Protein AF-A0A2T1D172-F1 (afdb_monomer)

Secondary structure (DSSP, 8-state):
---HHHHHHHHHSEEE--S---PPPHHHHHHHHHHHT----HHHHHHHHHT-SEEETTTEEE----HHHHHHHHHHHHHHHHHHHHH-S-HHHHHHHHHHHHTEEEEEEETTS-EEEEEEEEEEETTTTEEEEEEEESS-SS-PPPEEEES-HHHIIIIIIS-SS--TTS-GGGTT--TT--EEE-------

Organism: NCBI:txid1920490

InterPro domains:
  IPR018958 Knr4/Smi1-like domain [PF09346] (25-133)
  IPR037883 Knr4/Smi1-like domain superfamily [G3DSA:3.40.1580.10] (3-167)
  IPR037883 Knr4/Smi1-like domain superfamily [SSF160631] (1-161)

Sequence (192 aa):
MMSEKWKKLIQSLEVLVGEGQETLNAETLSATEAEYKIILPSGYKEFCQVLGSGELSDIARVYCPTKFFIKASERRIQEAIRHIERFGENFKRDQQYIEQLRSAFVFGESATGEHLIFWDLRTYQESDGSYEIHWANSVSPDCIDPVLLGRDFFNFIQNFCYGTETFDLVPEYVEGSSPGDFSLNFYPLVFT

Nearest PDB structures (foldseek):
  7c72-assembly2_B  TM=6.147E-01  e=2.493E+00  Mycobacterium tuberculosis
  7c72-assembly1_A  TM=6.145E-01  e=4.543E+00  Mycobacterium tuberculosis
  8ow1-assembly1_P  TM=1.895E-01  e=6.133E+00  Saccharomyces cerevisiae

Mean predicted aligned error: 7.21 Å

Structure (mmCIF, N/CA/C/O backbone):
data_AF-A0A2T1D172-F1
#
_entry.id   AF-A0A2T1D172-F1
#
loop_
_atom_site.group_PDB
_atom_site.id
_atom_site.type_symbol
_atom_site.label_atom_id
_atom_site.label_alt_id
_atom_site.label_comp_id
_atom_site.label_asym_id
_atom_site.label_entity_id
_atom_site.label_seq_id
_atom_site.pdbx_PDB_ins_code
_atom_site.Cartn_x
_atom_site.Cartn_y
_atom_site.Cartn_z
_atom_site.occupancy
_atom_site.B_iso_or_equiv
_atom_site.auth_seq_id
_atom_site.auth_comp_id
_atom_site.auth_asym_id
_atom_site.auth_atom_id
_atom_site.pdbx_PDB_model_num
ATOM 1 N N . MET A 1 1 ? -17.090 4.141 14.709 1.00 59.09 1 MET A N 1
ATOM 2 C CA . MET A 1 1 ? -17.930 2.952 14.983 1.00 59.09 1 MET A CA 1
ATOM 3 C C . MET A 1 1 ? -17.608 1.955 13.885 1.00 59.09 1 MET A C 1
ATOM 5 O O . MET A 1 1 ? -17.695 2.356 12.734 1.00 59.09 1 MET A O 1
ATOM 9 N N . MET A 1 2 ? -17.136 0.747 14.209 1.00 71.56 2 MET A N 1
ATOM 10 C CA . MET A 1 2 ? -16.726 -0.233 13.190 1.00 71.56 2 MET A CA 1
ATOM 11 C C . MET A 1 2 ? -17.917 -0.589 12.295 1.00 71.56 2 MET A C 1
ATOM 13 O O . MET A 1 2 ? -18.990 -0.906 12.818 1.00 71.56 2 MET A O 1
ATOM 17 N N . SER A 1 3 ? -17.734 -0.530 10.976 1.00 82.88 3 SER A N 1
ATOM 18 C CA . SER A 1 3 ? -18.780 -0.921 10.034 1.00 82.88 3 SER A CA 1
ATOM 19 C C . SER A 1 3 ? -19.073 -2.426 10.137 1.00 82.88 3 SER A C 1
ATOM 21 O O . SER A 1 3 ? -18.190 -3.236 10.420 1.00 82.88 3 SER A O 1
ATOM 23 N N . GLU A 1 4 ? -20.332 -2.818 9.924 1.00 86.44 4 GLU A N 1
ATOM 24 C CA . GLU A 1 4 ? -20.770 -4.222 10.043 1.00 86.44 4 GLU A CA 1
ATOM 25 C C . GLU A 1 4 ? -20.015 -5.171 9.096 1.00 86.44 4 GLU A C 1
ATOM 27 O O . GLU A 1 4 ? -19.876 -6.356 9.395 1.00 86.44 4 GLU A O 1
ATOM 32 N N . LYS A 1 5 ? -19.481 -4.657 7.980 1.00 86.69 5 LYS A N 1
ATOM 33 C CA . LYS A 1 5 ? -18.679 -5.441 7.030 1.00 86.69 5 LYS A CA 1
ATOM 34 C C . LYS A 1 5 ? -17.363 -5.943 7.640 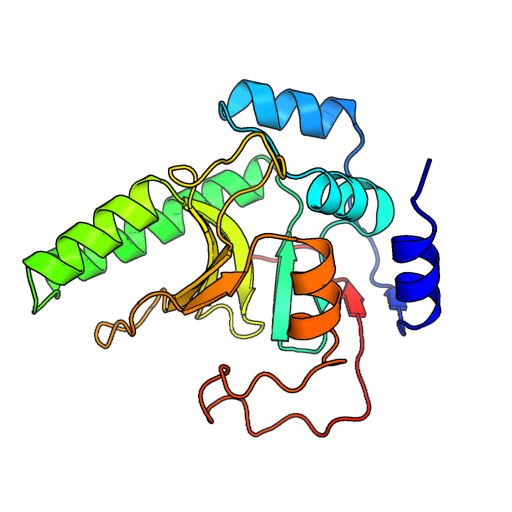1.00 86.69 5 LYS A C 1
ATOM 36 O O . LYS A 1 5 ? -17.068 -7.128 7.526 1.00 86.69 5 LYS A O 1
ATOM 41 N N . TRP A 1 6 ? -16.633 -5.093 8.370 1.00 85.00 6 TRP A N 1
ATOM 42 C CA . TRP A 1 6 ? -15.396 -5.500 9.045 1.00 85.00 6 TRP A CA 1
ATOM 43 C C . TRP A 1 6 ? -15.671 -6.492 10.164 1.00 85.00 6 TRP A C 1
ATOM 45 O O . TRP A 1 6 ? -14.949 -7.472 10.287 1.00 85.00 6 TRP A O 1
ATOM 55 N N . LYS A 1 7 ? -16.751 -6.300 10.934 1.00 85.31 7 LYS A N 1
ATOM 56 C CA . LYS A 1 7 ? -17.134 -7.252 11.988 1.00 85.31 7 LYS A CA 1
ATOM 57 C C . LYS A 1 7 ? -17.341 -8.659 11.435 1.00 85.31 7 LYS A C 1
ATOM 59 O O . LYS A 1 7 ? -16.829 -9.610 12.012 1.00 85.31 7 LYS A O 1
ATOM 64 N N . LYS A 1 8 ? -18.074 -8.781 10.323 1.00 87.06 8 LYS A N 1
ATOM 65 C CA . LYS A 1 8 ? -18.336 -10.075 9.678 1.00 87.06 8 LYS A CA 1
ATOM 66 C C . LYS A 1 8 ? -17.058 -10.735 9.174 1.00 87.06 8 LYS A C 1
ATOM 68 O O . LYS A 1 8 ? -16.877 -11.919 9.420 1.00 87.06 8 LYS A O 1
ATOM 73 N N . LEU A 1 9 ? -16.187 -9.970 8.515 1.00 84.19 9 LEU A N 1
ATOM 74 C CA . LEU A 1 9 ? -14.906 -10.482 8.030 1.00 84.19 9 LEU A CA 1
ATOM 75 C C . LEU A 1 9 ? -14.028 -10.956 9.195 1.00 84.19 9 LEU A C 1
ATOM 77 O O . LEU A 1 9 ? -13.514 -12.061 9.176 1.00 84.19 9 LEU A O 1
ATOM 81 N N . ILE A 1 10 ? -13.910 -10.164 10.260 1.00 84.00 10 ILE A N 1
ATOM 82 C CA . ILE A 1 10 ? -13.106 -10.528 11.437 1.00 84.00 10 ILE A CA 1
ATOM 83 C C . ILE A 1 10 ? -13.640 -11.791 12.117 1.00 84.00 10 ILE A C 1
ATOM 85 O O . ILE A 1 10 ? -12.861 -12.622 12.563 1.00 84.00 10 ILE A O 1
ATOM 89 N N . GLN A 1 11 ? -14.962 -11.967 12.170 1.00 85.06 11 GLN A N 1
ATOM 90 C CA . GLN A 1 11 ? -15.576 -13.181 12.714 1.00 85.06 11 GLN A CA 1
ATOM 91 C C . GLN A 1 11 ? -15.288 -14.439 11.887 1.00 85.06 11 GLN A C 1
ATOM 93 O O . GLN A 1 11 ? -15.384 -15.535 12.435 1.00 85.06 11 GLN A O 1
ATOM 98 N N . SER A 1 12 ? -14.973 -14.304 10.596 1.00 82.69 12 SER A N 1
ATOM 99 C CA . SER A 1 12 ? -14.612 -15.434 9.734 1.00 82.69 12 SER A CA 1
ATOM 100 C C . SER A 1 12 ? -13.109 -15.708 9.687 1.00 82.69 12 SER A C 1
ATOM 102 O O . SER A 1 12 ? -12.695 -16.671 9.046 1.00 82.69 12 SER A O 1
ATOM 104 N N . LEU A 1 13 ? -12.293 -14.867 10.323 1.00 79.00 13 LEU A N 1
ATOM 105 C CA . LEU A 1 13 ? -10.842 -14.989 10.316 1.00 79.00 13 LEU A CA 1
ATOM 106 C C . LEU A 1 13 ? -10.357 -15.788 11.526 1.00 79.00 13 LEU A C 1
ATOM 108 O O . LEU A 1 13 ? -10.728 -15.500 12.667 1.00 79.00 13 LEU A O 1
ATOM 112 N N . GLU A 1 14 ? -9.466 -16.748 11.286 1.00 78.50 14 GLU A N 1
ATOM 113 C CA . GLU A 1 14 ? -8.658 -17.319 12.356 1.00 78.50 14 GLU A CA 1
ATOM 114 C C . GLU A 1 14 ? -7.539 -16.332 12.699 1.00 78.50 14 GLU A C 1
ATOM 116 O O . GLU A 1 14 ? -6.621 -16.093 11.913 1.00 78.50 14 GLU A O 1
ATOM 121 N N . VAL A 1 15 ? -7.657 -15.707 13.869 1.00 72.50 15 VAL A N 1
ATOM 122 C CA . VAL A 1 15 ? -6.688 -14.726 14.354 1.00 72.50 15 VAL A CA 1
ATOM 123 C C . VAL A 1 15 ? -5.621 -15.436 15.180 1.00 72.50 15 VAL A C 1
ATOM 125 O O . VAL A 1 15 ? -5.860 -15.812 16.331 1.00 72.50 15 VAL A O 1
ATOM 128 N N . LEU A 1 16 ? -4.423 -15.571 14.613 1.00 73.88 16 LEU A N 1
ATOM 129 C CA . LEU A 1 16 ? -3.244 -16.044 15.328 1.00 73.88 16 LEU A CA 1
ATOM 130 C C . LEU A 1 16 ? -2.594 -14.830 16.008 1.00 73.88 16 LEU A C 1
ATOM 132 O O . LEU A 1 16 ? -1.813 -14.084 15.416 1.00 73.88 16 LEU A O 1
ATOM 136 N N . VAL A 1 17 ? -3.005 -14.567 17.254 1.00 60.78 17 VAL A N 1
ATOM 137 C CA . VAL A 1 17 ? -2.532 -13.409 18.032 1.00 60.78 17 VAL A CA 1
ATOM 138 C C . VAL A 1 17 ? -1.051 -13.584 18.382 1.00 60.78 17 VAL A C 1
ATOM 140 O O . VAL A 1 17 ? -0.707 -14.393 19.244 1.00 60.78 17 VAL A O 1
ATOM 143 N N . GLY A 1 18 ? -0.181 -12.788 17.760 1.00 60.66 18 GLY A N 1
ATOM 144 C CA . GLY A 1 18 ? 1.158 -12.506 18.276 1.00 60.66 18 GLY A CA 1
ATOM 145 C C . GLY A 1 18 ? 1.139 -11.348 19.279 1.00 60.66 18 GLY A C 1
ATOM 146 O O . GLY A 1 18 ? 0.264 -10.481 19.244 1.00 60.66 18 GLY A O 1
ATOM 147 N N . GLU A 1 19 ? 2.098 -11.319 20.205 1.00 51.38 19 GLU A N 1
ATOM 148 C CA . GLU A 1 19 ? 2.250 -10.194 21.133 1.00 51.38 19 GLU A CA 1
ATOM 149 C C . GLU A 1 19 ? 2.639 -8.908 20.370 1.00 51.38 19 GLU A C 1
ATOM 151 O O . GLU A 1 19 ? 3.637 -8.886 19.651 1.00 51.38 19 GLU A O 1
ATOM 156 N N . GLY A 1 20 ? 1.887 -7.814 20.566 1.00 54.25 20 GLY A N 1
ATOM 157 C CA . GLY A 1 20 ? 2.379 -6.455 20.284 1.00 54.25 20 GLY A CA 1
ATOM 158 C C . GLY A 1 20 ? 1.885 -5.750 19.016 1.00 54.25 20 GLY A C 1
ATOM 159 O O . GLY A 1 20 ? 2.659 -5.026 18.393 1.00 54.25 20 GLY A O 1
ATOM 160 N N . GLN A 1 21 ? 0.613 -5.882 18.638 1.00 63.91 21 GLN A N 1
ATOM 161 C CA . GLN A 1 21 ? 0.074 -5.066 17.546 1.00 63.91 21 GLN A CA 1
ATOM 162 C C . GLN A 1 21 ? -0.189 -3.612 17.955 1.00 63.91 21 GLN A C 1
ATOM 164 O O . GLN A 1 21 ? -0.984 -3.331 18.853 1.00 63.91 21 GLN A O 1
ATOM 169 N N . GLU A 1 22 ? 0.429 -2.673 17.238 1.00 74.75 22 GLU A N 1
ATOM 170 C CA . GLU A 1 22 ? 0.140 -1.246 17.364 1.00 74.75 22 GLU A CA 1
ATOM 171 C C . GLU A 1 22 ? -1.025 -0.871 16.430 1.00 74.75 22 GLU A C 1
ATOM 173 O O . GLU A 1 22 ? -0.847 -0.591 15.242 1.00 74.75 22 GLU A O 1
ATOM 178 N N . THR A 1 23 ? -2.251 -0.892 16.958 1.00 87.81 23 THR A N 1
ATOM 179 C CA . THR A 1 23 ? -3.394 -0.249 16.293 1.00 87.81 23 THR A CA 1
ATOM 180 C C . THR A 1 23 ? -3.212 1.263 16.338 1.00 8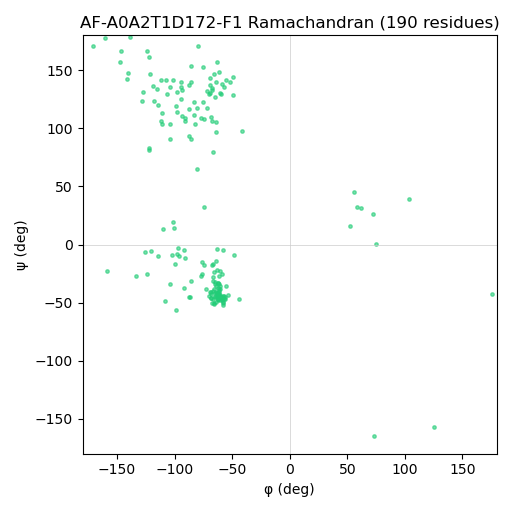7.81 23 THR A C 1
ATOM 182 O O . THR A 1 23 ? -2.871 1.811 17.390 1.00 87.81 23 THR A O 1
ATOM 185 N N . LEU A 1 24 ? -3.492 1.960 15.238 1.00 92.69 24 LEU A N 1
ATOM 186 C CA . LEU A 1 24 ? -3.390 3.419 15.203 1.00 92.69 24 LEU A CA 1
ATOM 187 C C . LEU A 1 24 ? -4.740 4.061 15.490 1.00 92.69 24 LEU A C 1
ATOM 189 O O . LEU A 1 24 ? -5.754 3.668 14.925 1.00 92.69 24 LEU A O 1
ATOM 193 N N . ASN A 1 25 ? -4.763 5.092 16.331 1.00 94.62 25 ASN A N 1
ATOM 194 C CA . ASN A 1 25 ? -5.981 5.861 16.563 1.00 94.62 25 ASN A CA 1
ATOM 195 C C . ASN A 1 25 ? -6.233 6.885 15.429 1.00 94.62 25 ASN A C 1
ATOM 197 O O . ASN A 1 25 ? -5.398 7.109 14.550 1.00 94.62 25 ASN A O 1
ATOM 201 N N . ALA A 1 26 ? -7.412 7.516 15.440 1.00 95.88 26 ALA A N 1
ATOM 202 C CA . ALA A 1 26 ? -7.808 8.491 14.418 1.00 95.88 26 ALA A CA 1
ATOM 203 C C . ALA A 1 26 ? -6.903 9.734 14.360 1.00 95.88 26 ALA A C 1
ATOM 205 O O . ALA A 1 26 ? -6.697 10.287 13.280 1.00 95.88 26 ALA A O 1
ATOM 206 N N . GLU A 1 27 ? -6.373 10.174 15.501 1.00 96.69 27 GLU A N 1
ATOM 207 C CA . GLU A 1 27 ? -5.496 11.342 15.584 1.00 96.69 27 GLU A CA 1
ATOM 208 C C . GLU A 1 27 ? -4.156 11.052 14.906 1.00 96.69 27 GLU A C 1
ATOM 210 O O . GLU A 1 27 ? -3.724 11.831 14.061 1.00 96.69 27 GLU A O 1
ATOM 215 N N . THR A 1 28 ? -3.551 9.894 15.186 1.00 95.69 28 THR A N 1
ATOM 216 C CA . THR A 1 28 ? -2.307 9.456 14.541 1.00 95.69 28 THR A CA 1
ATOM 217 C C . THR A 1 28 ? -2.474 9.337 13.030 1.00 95.69 28 THR A C 1
ATOM 219 O O . THR A 1 28 ? -1.643 9.847 12.288 1.00 95.69 28 THR A O 1
ATOM 222 N N . LEU A 1 29 ? -3.568 8.729 12.560 1.00 96.94 29 LEU A N 1
ATOM 223 C CA . LEU A 1 29 ? -3.844 8.615 11.124 1.00 96.94 29 LEU A CA 1
ATOM 224 C C . LEU A 1 29 ? -4.028 9.989 10.461 1.00 96.94 29 LEU A C 1
ATOM 226 O O . LEU A 1 29 ? -3.476 10.223 9.389 1.00 96.94 29 LEU A O 1
ATOM 230 N N . SER A 1 30 ? -4.736 10.911 11.120 1.00 97.50 30 SER A N 1
ATOM 231 C CA . SER A 1 30 ? -4.924 12.282 10.620 1.00 97.50 30 SER A CA 1
ATOM 232 C C . SER A 1 30 ? -3.603 13.062 10.591 1.00 97.50 30 SER A C 1
ATOM 234 O O . SER A 1 30 ? -3.345 13.828 9.663 1.00 97.50 30 SER A O 1
ATOM 236 N N . ALA A 1 31 ? -2.741 12.860 11.592 1.00 96.75 31 ALA A N 1
ATOM 237 C CA . ALA A 1 31 ? -1.407 13.449 11.630 1.00 96.75 31 ALA A CA 1
ATOM 238 C C . ALA A 1 31 ? -0.530 12.923 10.484 1.00 96.75 31 ALA A C 1
ATOM 240 O O . ALA A 1 31 ? 0.158 13.714 9.840 1.00 96.75 31 ALA A O 1
ATOM 241 N N . THR A 1 32 ? -0.609 11.626 10.175 1.00 96.06 32 THR A N 1
ATOM 242 C CA . THR A 1 32 ? 0.067 11.032 9.016 1.00 96.06 32 THR A CA 1
ATOM 243 C C . THR A 1 32 ? -0.446 11.625 7.699 1.00 96.06 32 THR A C 1
ATOM 245 O O . THR A 1 32 ? 0.360 12.035 6.866 1.00 96.06 32 THR A O 1
ATOM 248 N N . GLU A 1 33 ? -1.765 11.739 7.505 1.00 97.25 33 GLU A N 1
ATOM 249 C CA . GLU A 1 33 ? -2.352 12.390 6.317 1.00 97.25 33 GLU A CA 1
ATOM 250 C C . GLU A 1 33 ? -1.796 13.812 6.122 1.00 97.25 33 GLU A C 1
ATOM 252 O O . GLU A 1 33 ? -1.392 14.187 5.018 1.00 97.25 33 GLU A O 1
ATOM 257 N N . ALA A 1 34 ? -1.693 14.581 7.211 1.00 97.62 34 ALA A N 1
ATOM 258 C CA . ALA A 1 34 ? -1.160 15.939 7.191 1.00 97.62 34 ALA A CA 1
ATOM 259 C C . ALA A 1 34 ? 0.359 16.006 6.929 1.00 97.62 34 ALA A C 1
ATOM 261 O O . ALA A 1 34 ? 0.795 16.842 6.135 1.00 97.62 34 ALA A O 1
ATOM 262 N N . GLU A 1 35 ? 1.167 15.149 7.569 1.00 96.44 35 GLU A N 1
ATOM 263 C CA . GLU A 1 35 ? 2.634 15.115 7.404 1.00 96.44 35 GLU A CA 1
ATOM 264 C C . GLU A 1 35 ? 3.017 14.753 5.963 1.00 96.44 35 GLU A C 1
ATOM 266 O O . GLU A 1 35 ? 3.868 15.413 5.363 1.00 96.44 35 GLU A O 1
ATOM 271 N N . TYR A 1 36 ? 2.344 13.753 5.389 1.00 94.00 36 TYR A N 1
ATOM 272 C CA . TYR A 1 36 ? 2.677 13.202 4.073 1.00 94.00 36 TYR A CA 1
ATOM 273 C C . TYR A 1 36 ? 1.834 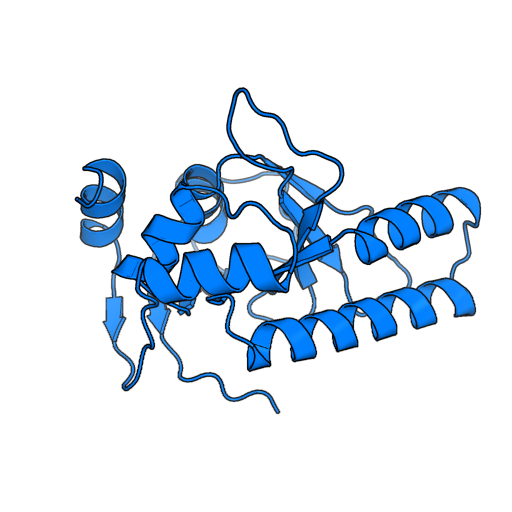13.769 2.926 1.00 94.00 36 TYR A C 1
ATOM 275 O O . TYR A 1 36 ? 2.098 13.458 1.767 1.00 94.00 36 TYR A O 1
ATOM 283 N N . LYS A 1 37 ? 0.866 14.646 3.224 1.00 95.88 37 LYS A N 1
ATOM 284 C CA . LYS A 1 37 ? -0.034 15.283 2.244 1.00 95.88 37 LYS A CA 1
ATOM 285 C C . LYS A 1 37 ? -0.795 14.263 1.390 1.00 95.88 37 LYS A C 1
ATOM 287 O O . LYS A 1 37 ? -0.906 14.416 0.175 1.00 95.88 37 LYS A O 1
ATOM 292 N N . ILE A 1 38 ? -1.326 13.238 2.046 1.00 96.12 38 ILE A N 1
ATOM 293 C CA . ILE A 1 38 ? -2.134 12.176 1.435 1.00 96.12 38 ILE A CA 1
ATOM 294 C C . ILE A 1 38 ? -3.510 12.115 2.097 1.00 96.12 38 ILE A C 1
ATOM 296 O O . ILE A 1 38 ? -3.682 12.593 3.215 1.00 96.12 38 ILE A O 1
ATOM 300 N N . ILE A 1 39 ? -4.479 11.492 1.428 1.00 98.06 39 ILE A N 1
ATOM 301 C CA . ILE A 1 39 ? -5.792 11.184 2.003 1.00 98.06 39 ILE A CA 1
ATOM 302 C C . ILE A 1 39 ? -5.870 9.669 2.129 1.00 98.06 39 ILE A C 1
ATOM 304 O O . ILE A 1 39 ? -6.008 8.979 1.133 1.00 98.06 39 ILE A O 1
ATOM 308 N N . LEU A 1 40 ? -5.773 9.118 3.332 1.00 98.19 40 LEU A N 1
ATOM 309 C CA . LEU A 1 40 ? -5.856 7.674 3.520 1.00 98.19 40 LEU A CA 1
ATOM 310 C C . LEU A 1 40 ? -7.287 7.185 3.231 1.00 98.19 40 LEU A C 1
ATOM 312 O O . LEU A 1 40 ? -8.238 7.728 3.815 1.00 98.19 40 LEU A O 1
ATOM 316 N N . PRO A 1 41 ? -7.463 6.131 2.407 1.00 98.00 41 PRO A N 1
ATOM 317 C CA . PRO A 1 41 ? -8.779 5.554 2.156 1.00 98.00 41 PRO A CA 1
ATOM 318 C C . PRO A 1 41 ? -9.472 5.136 3.456 1.00 98.00 41 PRO A C 1
ATOM 320 O O . PRO A 1 41 ? -8.847 4.608 4.381 1.00 98.00 41 PRO A O 1
ATOM 323 N N . SER A 1 42 ? -10.786 5.352 3.540 1.00 96.38 42 SER A N 1
ATOM 324 C CA . SER A 1 42 ? -11.567 5.089 4.759 1.00 96.38 42 SER A CA 1
ATOM 325 C C . SER A 1 42 ? -11.444 3.639 5.235 1.00 96.38 42 SER A C 1
ATOM 327 O O . SER A 1 42 ? -11.189 3.409 6.415 1.00 96.38 42 SER A O 1
ATOM 329 N N . GLY A 1 43 ? -11.523 2.671 4.315 1.00 95.62 43 GLY A N 1
ATOM 330 C CA . GLY A 1 43 ? -11.364 1.248 4.627 1.00 95.62 43 GLY A CA 1
ATOM 331 C C . GLY A 1 43 ? -9.998 0.911 5.231 1.00 95.62 43 GLY A C 1
ATOM 332 O O . GLY A 1 43 ? -9.918 0.093 6.142 1.00 95.62 43 GLY A O 1
ATOM 333 N N . TYR A 1 44 ? -8.931 1.580 4.795 1.00 97.00 44 TYR A N 1
ATOM 334 C CA . TYR A 1 44 ? -7.601 1.377 5.368 1.00 97.00 44 TYR A CA 1
ATOM 335 C C . TYR A 1 44 ? -7.465 1.986 6.764 1.00 97.00 44 TYR A C 1
ATOM 337 O O . TYR A 1 44 ? -6.874 1.374 7.652 1.00 97.00 44 TYR A O 1
ATOM 345 N N . LYS A 1 45 ? -8.059 3.162 6.998 1.00 96.31 45 LYS A N 1
ATOM 346 C CA . LYS A 1 45 ? -8.112 3.755 8.343 1.00 96.31 45 LYS A CA 1
ATOM 347 C C . LYS A 1 45 ? -8.866 2.854 9.321 1.00 96.31 45 LYS A C 1
ATOM 349 O O . LYS A 1 45 ? -8.387 2.638 10.431 1.00 96.31 45 LYS A O 1
ATOM 354 N N . GLU A 1 46 ? -9.997 2.293 8.891 1.00 94.75 46 GLU A N 1
ATOM 355 C CA . GLU A 1 46 ? -10.754 1.307 9.669 1.00 94.75 46 GLU A CA 1
ATOM 356 C C . GLU A 1 46 ? -9.898 0.072 9.983 1.00 94.75 46 GLU A C 1
ATOM 358 O O . GLU A 1 46 ? -9.823 -0.336 11.139 1.00 94.75 46 GLU A O 1
ATOM 363 N N . PHE A 1 47 ? -9.192 -0.475 8.991 1.00 93.06 47 PHE A N 1
ATOM 364 C CA . PHE A 1 47 ? -8.272 -1.598 9.182 1.00 93.06 47 PHE A CA 1
ATOM 365 C C . PHE A 1 47 ? -7.176 -1.286 10.210 1.00 93.06 47 PHE A C 1
ATOM 367 O O . PHE A 1 47 ? -7.006 -2.027 11.176 1.00 93.06 47 PHE A O 1
ATOM 374 N N . CYS A 1 48 ? -6.486 -0.151 10.074 1.00 94.06 48 CYS A N 1
ATOM 375 C CA . CYS A 1 48 ? -5.408 0.246 10.983 1.00 94.06 48 CYS A CA 1
ATOM 376 C C . CYS A 1 48 ? -5.881 0.443 12.434 1.00 94.06 48 CYS A C 1
ATOM 378 O O . CYS A 1 48 ? -5.128 0.200 13.377 1.00 94.06 48 CYS A O 1
ATOM 380 N N . GLN A 1 49 ? -7.121 0.904 12.615 1.00 92.31 49 GLN A N 1
ATOM 381 C CA . GLN A 1 49 ? -7.735 1.133 13.926 1.00 92.31 49 GLN A CA 1
ATOM 382 C C . GLN A 1 49 ? -8.186 -0.149 14.621 1.00 92.31 49 GLN A C 1
ATOM 384 O O . GLN A 1 49 ? -8.332 -0.161 15.842 1.00 92.31 49 GLN A O 1
ATOM 389 N N . VAL A 1 50 ? -8.478 -1.191 13.847 1.00 87.81 50 VAL A N 1
ATOM 390 C CA . VAL A 1 50 ? -9.145 -2.398 14.336 1.00 87.81 50 VAL A CA 1
ATOM 391 C C . VAL A 1 50 ? -8.195 -3.580 14.389 1.00 87.81 50 VAL A C 1
ATOM 393 O O . VAL A 1 50 ? -8.159 -4.283 15.393 1.00 87.81 50 VAL A O 1
ATOM 396 N N . LEU A 1 51 ? -7.468 -3.798 13.298 1.00 87.56 51 LEU A N 1
ATOM 397 C CA . LEU A 1 51 ? -6.577 -4.934 13.113 1.00 87.56 51 LEU A CA 1
ATOM 398 C C . LEU A 1 51 ? -5.116 -4.540 13.277 1.00 87.56 51 LEU A C 1
ATOM 400 O O . LEU A 1 51 ? -4.344 -5.337 13.782 1.00 87.56 51 LEU A O 1
ATOM 404 N N . GLY A 1 52 ? -4.730 -3.324 12.890 1.00 90.81 52 GLY A N 1
ATOM 405 C CA . GLY A 1 52 ? -3.321 -2.936 12.888 1.00 90.81 52 GLY A CA 1
ATOM 406 C C . GLY A 1 52 ? -2.530 -3.595 11.746 1.00 90.81 52 GLY A C 1
ATOM 407 O O . GLY A 1 52 ? -3.111 -4.116 10.798 1.00 90.81 52 GLY A O 1
ATOM 408 N N . SER A 1 53 ? -1.197 -3.569 11.823 1.00 91.69 53 SER A N 1
ATOM 409 C CA . SER A 1 53 ? -0.332 -4.268 10.857 1.00 91.69 53 SER A CA 1
ATOM 410 C C . SER A 1 53 ? -0.426 -5.789 11.015 1.00 91.69 53 SER A C 1
ATOM 412 O O . SER A 1 53 ? -0.456 -6.274 12.146 1.00 91.69 53 SER A O 1
ATOM 414 N N . GLY A 1 54 ? -0.377 -6.545 9.917 1.00 89.38 54 GLY A N 1
ATOM 415 C CA . GLY A 1 54 ? -0.436 -8.006 9.941 1.00 89.38 54 GLY A CA 1
ATOM 416 C C . GLY A 1 54 ? -0.142 -8.687 8.614 1.00 89.38 54 GLY A C 1
ATOM 417 O O . GLY A 1 54 ? -0.053 -8.042 7.575 1.00 89.38 54 GLY A O 1
ATOM 418 N N . GLU A 1 55 ? -0.012 -10.005 8.662 1.00 88.62 55 GLU A N 1
ATOM 419 C CA . GLU A 1 55 ? 0.136 -10.896 7.518 1.00 88.62 55 GLU A CA 1
ATOM 420 C C . GLU A 1 55 ? -1.164 -11.669 7.285 1.00 88.62 55 GLU A C 1
ATOM 422 O O . GLU A 1 55 ? -1.736 -12.245 8.209 1.00 88.62 55 GLU A O 1
ATOM 427 N N . LEU A 1 56 ? -1.638 -11.658 6.044 1.00 86.38 56 LEU A N 1
ATOM 428 C CA . LEU A 1 56 ? -2.866 -12.297 5.598 1.00 86.38 56 LEU A CA 1
ATOM 429 C C . LEU A 1 56 ? -2.515 -13.486 4.696 1.00 86.38 56 LEU A C 1
ATOM 431 O O . LEU A 1 56 ? -2.036 -13.281 3.576 1.00 86.38 56 LEU A O 1
ATOM 435 N N . SER A 1 57 ? -2.817 -14.702 5.161 1.00 76.44 57 SER A N 1
ATOM 436 C CA . SER A 1 57 ? -2.898 -15.915 4.332 1.00 76.44 57 SER A CA 1
ATOM 437 C C . SER A 1 57 ? -1.628 -16.303 3.564 1.00 76.44 57 SER A C 1
ATOM 439 O O . SER A 1 57 ? -1.738 -16.801 2.448 1.00 76.44 57 SER A O 1
ATOM 441 N N . ASP A 1 58 ? -0.432 -16.026 4.093 1.00 81.75 58 ASP A N 1
ATOM 442 C CA . ASP A 1 58 ? 0.856 -16.172 3.382 1.00 81.75 58 ASP A CA 1
ATOM 443 C C . ASP A 1 58 ? 0.894 -15.454 2.009 1.00 81.75 58 ASP A C 1
ATOM 445 O O . ASP A 1 58 ? 1.766 -15.701 1.176 1.00 81.75 58 ASP A O 1
ATOM 449 N N . ILE A 1 59 ? -0.049 -14.540 1.752 1.00 85.88 59 ILE A N 1
ATOM 450 C CA . ILE A 1 59 ? -0.178 -13.806 0.489 1.00 85.88 59 ILE A CA 1
ATOM 451 C C . ILE A 1 59 ? 0.457 -12.433 0.647 1.00 85.88 59 ILE A C 1
ATOM 453 O O . ILE A 1 59 ? 1.346 -12.057 -0.120 1.00 85.88 59 ILE A O 1
ATOM 457 N N . ALA A 1 60 ? -0.003 -11.670 1.638 1.00 90.75 60 ALA A N 1
ATOM 458 C CA . ALA A 1 60 ? 0.357 -10.269 1.781 1.00 90.75 60 ALA A CA 1
ATOM 459 C C . ALA A 1 60 ? 0.562 -9.869 3.237 1.00 90.75 60 ALA A C 1
ATOM 461 O O . ALA A 1 60 ? -0.211 -10.23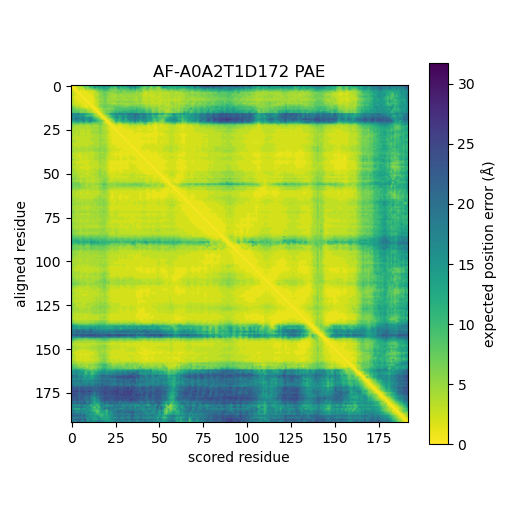9 4.117 1.00 90.75 60 ALA A O 1
ATOM 462 N N . ARG A 1 61 ? 1.552 -9.013 3.470 1.00 92.69 61 ARG A N 1
ATOM 463 C CA . ARG A 1 61 ? 1.679 -8.236 4.700 1.00 92.69 61 ARG A CA 1
ATOM 464 C C . ARG A 1 61 ? 1.132 -6.847 4.461 1.00 92.69 61 ARG A C 1
ATOM 466 O O . ARG A 1 61 ? 1.495 -6.197 3.486 1.00 92.69 61 ARG A O 1
ATOM 473 N N . VAL A 1 62 ? 0.278 -6.389 5.359 1.00 94.19 62 VAL A N 1
ATOM 474 C CA . VAL A 1 62 ? -0.279 -5.041 5.361 1.00 94.19 62 VAL A CA 1
ATOM 475 C C . VAL A 1 62 ? 0.200 -4.326 6.609 1.00 94.19 62 VAL A C 1
ATOM 477 O O . VAL A 1 62 ? 0.146 -4.860 7.715 1.00 94.19 62 VAL A O 1
ATOM 480 N N . TYR A 1 63 ? 0.661 -3.097 6.441 1.00 94.81 63 TYR A N 1
ATOM 481 C CA . TYR A 1 63 ? 1.279 -2.318 7.500 1.00 94.81 63 TYR A CA 1
ATOM 482 C C . TYR A 1 63 ? 0.483 -1.061 7.768 1.00 94.81 63 TYR A C 1
ATOM 484 O O . TYR A 1 63 ? 0.126 -0.360 6.836 1.00 94.81 63 TYR A O 1
ATOM 492 N N . CYS A 1 64 ? 0.277 -0.720 9.035 1.00 95.50 64 CYS A N 1
ATOM 493 C CA . CYS A 1 64 ? -0.145 0.616 9.424 1.00 95.50 64 CYS A CA 1
ATOM 494 C C . CYS A 1 64 ? 0.902 1.664 9.009 1.00 95.50 64 CYS A C 1
ATOM 496 O O . CYS A 1 64 ? 2.109 1.396 9.071 1.00 95.50 64 CYS A O 1
ATOM 498 N N . PRO A 1 65 ? 0.484 2.899 8.682 1.00 96.06 65 PRO A N 1
ATOM 499 C CA . PRO A 1 65 ? 1.370 3.934 8.165 1.00 96.06 65 PRO A CA 1
ATOM 500 C C . PRO A 1 65 ? 2.154 4.631 9.292 1.00 96.06 65 PRO A C 1
ATOM 502 O O . PRO A 1 65 ? 1.977 5.818 9.573 1.00 96.06 65 PRO A O 1
ATOM 505 N N . THR A 1 66 ? 3.019 3.878 9.971 1.00 93.06 66 THR A N 1
ATOM 506 C CA . THR A 1 66 ? 3.936 4.415 10.980 1.00 93.06 66 THR A CA 1
ATOM 507 C C . THR A 1 66 ? 5.092 5.150 10.307 1.00 93.06 66 THR A C 1
ATOM 509 O O . THR A 1 66 ? 5.522 4.809 9.203 1.00 93.06 66 THR A O 1
ATOM 512 N N . LYS A 1 67 ? 5.673 6.134 11.000 1.00 90.62 67 LYS A N 1
ATOM 513 C CA . LYS A 1 67 ? 6.825 6.893 10.487 1.00 90.62 67 LYS A CA 1
ATOM 514 C C . LYS A 1 67 ? 8.009 6.002 10.100 1.00 90.62 67 LYS A C 1
ATOM 516 O O . LYS A 1 67 ? 8.737 6.313 9.159 1.00 90.62 67 LYS A O 1
ATOM 521 N N . PHE A 1 68 ? 8.223 4.919 10.847 1.00 91.00 68 PHE A N 1
ATOM 522 C CA . PHE A 1 68 ? 9.270 3.947 10.553 1.00 91.00 68 PHE A CA 1
ATOM 523 C C . PHE A 1 68 ? 8.988 3.218 9.236 1.00 91.00 68 PHE A C 1
ATOM 525 O O . PHE A 1 68 ? 9.842 3.211 8.350 1.00 91.00 68 PHE A O 1
ATOM 532 N N . PHE A 1 69 ? 7.778 2.670 9.087 1.00 91.88 69 PHE A N 1
ATOM 533 C CA . PHE A 1 69 ? 7.391 1.930 7.892 1.00 91.88 69 PHE A CA 1
ATOM 534 C C . PHE A 1 69 ? 7.409 2.810 6.638 1.00 91.88 69 PHE A C 1
ATOM 536 O O . PHE A 1 69 ? 7.989 2.417 5.628 1.00 91.88 69 PHE A O 1
ATOM 543 N N . ILE A 1 70 ? 6.875 4.034 6.718 1.00 93.44 70 ILE A N 1
ATOM 544 C CA . ILE A 1 70 ? 6.852 4.947 5.569 1.00 93.44 70 ILE A CA 1
ATOM 545 C C . ILE A 1 70 ? 8.278 5.211 5.070 1.00 93.44 70 ILE A C 1
ATOM 547 O O . ILE A 1 70 ? 8.554 5.006 3.891 1.00 93.44 70 ILE A O 1
ATOM 551 N N . LYS A 1 71 ? 9.226 5.530 5.962 1.00 93.69 71 LYS A N 1
ATOM 552 C CA . LYS A 1 71 ? 10.639 5.722 5.581 1.00 93.69 71 LYS A CA 1
ATOM 553 C C . LYS A 1 71 ? 11.285 4.468 4.991 1.00 93.69 71 LYS A C 1
ATOM 555 O O . LYS A 1 71 ? 12.082 4.565 4.058 1.00 93.69 71 LYS A O 1
ATOM 560 N N . ALA A 1 72 ? 10.981 3.293 5.544 1.00 92.06 72 ALA A N 1
ATOM 561 C CA . ALA A 1 72 ? 11.485 2.031 5.009 1.00 92.06 72 ALA A CA 1
ATOM 562 C C . ALA A 1 72 ? 10.958 1.791 3.585 1.00 92.06 72 ALA A C 1
ATOM 564 O O . ALA A 1 72 ? 11.726 1.408 2.701 1.00 92.06 72 ALA A O 1
ATOM 565 N N . SER A 1 73 ? 9.678 2.084 3.348 1.00 91.94 73 SER A N 1
ATOM 566 C CA . SER A 1 73 ? 9.048 1.949 2.037 1.00 91.94 73 SER A CA 1
ATOM 567 C C . SER A 1 73 ? 9.574 2.954 1.008 1.00 91.94 73 SER A C 1
ATOM 569 O O . SER A 1 73 ? 9.883 2.563 -0.116 1.00 91.94 73 SER A O 1
ATOM 571 N N . GLU A 1 74 ? 9.804 4.211 1.402 1.00 92.69 74 GLU A N 1
ATOM 572 C CA . GLU A 1 74 ? 10.455 5.224 0.564 1.00 92.69 74 GLU A CA 1
ATOM 573 C C . GLU A 1 74 ? 11.833 4.745 0.100 1.00 92.69 74 GLU A C 1
ATOM 575 O O . GLU A 1 74 ? 12.151 4.829 -1.086 1.00 92.69 74 GLU A O 1
ATOM 580 N N . ARG A 1 75 ? 12.646 4.179 1.005 1.00 92.75 75 ARG A N 1
ATOM 581 C CA . ARG A 1 75 ? 13.958 3.618 0.647 1.00 92.75 75 ARG A CA 1
ATOM 582 C C . ARG A 1 75 ? 13.831 2.530 -0.421 1.00 92.75 75 ARG A C 1
ATOM 584 O O . ARG A 1 75 ? 14.591 2.557 -1.387 1.00 92.75 75 ARG A O 1
ATOM 591 N N . ARG A 1 76 ? 12.865 1.620 -0.276 1.00 90.50 76 ARG A N 1
ATOM 592 C CA . ARG A 1 76 ? 12.623 0.539 -1.244 1.00 90.50 76 ARG A CA 1
ATOM 593 C C . ARG A 1 76 ? 12.163 1.062 -2.600 1.00 90.50 76 ARG A C 1
ATOM 595 O O . ARG A 1 76 ? 12.679 0.619 -3.619 1.00 90.50 76 ARG A O 1
ATOM 602 N N . ILE A 1 77 ? 11.271 2.054 -2.622 1.00 92.00 77 ILE A N 1
ATOM 603 C CA . ILE A 1 77 ? 10.886 2.759 -3.853 1.00 92.00 77 ILE A CA 1
ATOM 604 C C . ILE A 1 77 ? 12.128 3.344 -4.540 1.00 92.00 77 ILE A C 1
ATOM 606 O O . ILE A 1 77 ? 12.318 3.161 -5.740 1.00 92.00 77 ILE A O 1
ATOM 610 N N . GLN A 1 78 ? 13.011 4.013 -3.791 1.00 92.75 78 GLN A N 1
ATOM 611 C CA . GLN A 1 78 ? 14.234 4.595 -4.355 1.00 92.75 78 GLN A CA 1
ATOM 612 C C . GLN A 1 78 ? 15.227 3.537 -4.854 1.00 92.75 78 GLN A C 1
ATOM 614 O O . GLN A 1 78 ? 16.003 3.796 -5.772 1.00 92.75 78 GLN A O 1
ATOM 619 N N . GLU A 1 79 ? 15.268 2.357 -4.240 1.00 90.44 79 GLU A N 1
ATOM 620 C CA . GLU A 1 79 ? 16.063 1.221 -4.721 1.00 90.44 79 GLU A CA 1
ATOM 621 C C . GLU A 1 79 ? 15.497 0.661 -6.027 1.00 90.44 79 GLU A C 1
ATOM 623 O O . GLU A 1 79 ? 16.257 0.507 -6.983 1.00 90.44 79 GLU A O 1
ATOM 628 N N 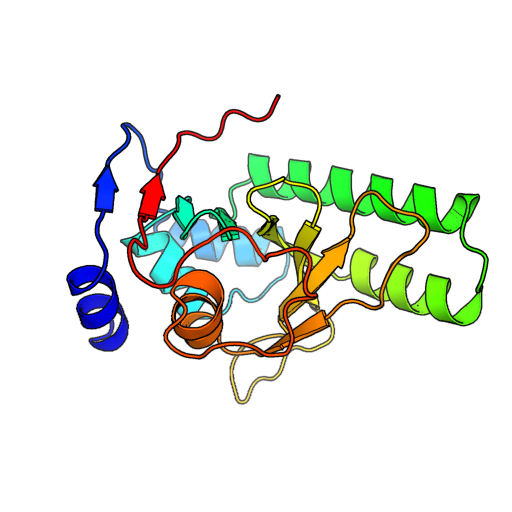. ALA A 1 80 ? 14.178 0.467 -6.104 1.00 88.38 80 ALA A N 1
ATOM 629 C CA . ALA A 1 80 ? 13.495 0.021 -7.315 1.00 88.38 80 ALA A CA 1
ATOM 630 C C . ALA A 1 80 ? 13.694 1.009 -8.477 1.00 88.38 80 ALA A C 1
ATOM 632 O O . ALA A 1 80 ? 14.115 0.609 -9.560 1.00 88.38 80 ALA A O 1
ATOM 633 N N . ILE A 1 81 ? 13.503 2.313 -8.242 1.00 91.31 81 ILE A N 1
ATOM 634 C CA . ILE A 1 81 ? 13.737 3.357 -9.255 1.00 91.31 81 ILE A CA 1
ATOM 635 C C . ILE A 1 81 ? 15.184 3.315 -9.756 1.00 91.31 81 ILE A C 1
ATOM 637 O O . ILE A 1 81 ? 15.407 3.261 -10.963 1.00 91.31 81 ILE A O 1
ATOM 641 N N . ARG A 1 82 ? 16.174 3.285 -8.852 1.00 90.69 82 ARG A N 1
ATOM 642 C CA . ARG A 1 82 ? 17.597 3.221 -9.234 1.00 90.69 82 ARG A CA 1
ATOM 643 C C . ARG A 1 82 ? 17.933 1.962 -10.027 1.00 90.69 82 ARG A C 1
ATOM 645 O O . ARG A 1 82 ? 18.813 2.001 -10.885 1.00 90.69 82 ARG A O 1
ATOM 652 N N . HIS A 1 83 ? 17.277 0.847 -9.718 1.00 86.81 83 HIS A N 1
ATOM 653 C CA . HIS A 1 83 ? 17.445 -0.392 -10.464 1.00 86.81 83 HIS A CA 1
ATOM 654 C C . HIS A 1 83 ? 16.927 -0.236 -11.899 1.00 86.81 83 HIS A C 1
ATOM 656 O O . HIS A 1 83 ? 17.677 -0.493 -12.839 1.00 86.81 83 HIS A O 1
ATOM 662 N N . ILE A 1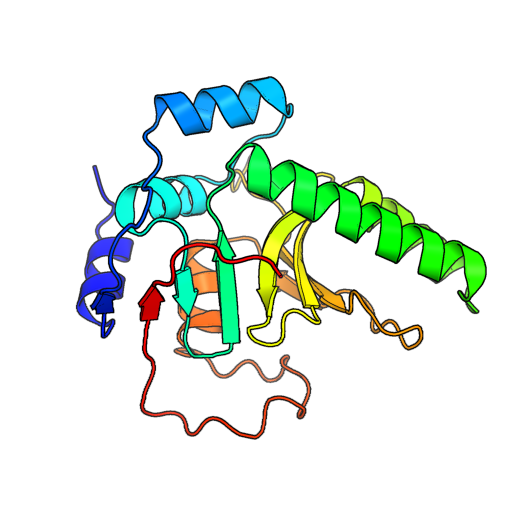 84 ? 15.701 0.266 -12.071 1.00 87.69 84 ILE A N 1
ATOM 663 C CA . ILE A 1 84 ? 15.089 0.507 -13.387 1.00 87.69 84 ILE A CA 1
ATOM 664 C C . ILE A 1 84 ? 15.914 1.517 -14.195 1.00 87.69 84 ILE A C 1
ATOM 666 O O . ILE A 1 84 ? 16.206 1.284 -15.360 1.00 87.69 84 ILE A O 1
ATOM 670 N N . GLU A 1 85 ? 16.374 2.611 -13.585 1.00 88.94 85 GLU A N 1
ATOM 671 C CA . GLU A 1 85 ? 17.216 3.609 -14.264 1.00 88.94 85 GLU A CA 1
ATOM 672 C C . GLU A 1 85 ? 18.551 3.028 -14.765 1.00 88.94 85 GLU A C 1
ATOM 674 O O . GLU A 1 85 ? 19.122 3.534 -15.731 1.00 88.94 85 GLU A O 1
ATOM 679 N N . ARG A 1 86 ? 19.064 1.976 -14.114 1.00 89.06 86 ARG A N 1
ATOM 680 C CA . ARG A 1 86 ? 20.347 1.346 -14.452 1.00 89.06 86 ARG A CA 1
ATOM 681 C C . ARG A 1 86 ? 20.218 0.188 -15.440 1.00 89.06 86 ARG A C 1
ATOM 683 O O . ARG A 1 86 ? 21.130 -0.003 -16.243 1.00 89.06 86 ARG A O 1
ATOM 690 N N . PHE A 1 87 ? 19.157 -0.605 -15.326 1.00 86.81 87 PHE A N 1
ATOM 691 C CA . PHE A 1 87 ? 19.002 -1.876 -16.038 1.00 86.81 87 PHE A CA 1
ATOM 692 C C . PHE A 1 87 ? 17.771 -1.929 -16.948 1.00 86.81 87 PHE A C 1
ATOM 694 O O . PHE A 1 87 ? 17.605 -2.911 -17.661 1.00 86.81 87 PHE A O 1
ATOM 701 N N . GLY A 1 88 ? 16.922 -0.901 -16.932 1.00 83.38 88 GLY A N 1
ATOM 702 C CA . GLY A 1 88 ? 15.725 -0.826 -17.759 1.00 83.38 88 GLY A CA 1
ATOM 703 C C . GLY A 1 88 ? 16.052 -0.886 -19.249 1.00 83.38 88 GLY A C 1
ATOM 704 O O . GLY A 1 88 ? 16.919 -0.163 -19.748 1.00 83.38 88 GLY A O 1
ATOM 705 N N . GLU A 1 89 ? 15.363 -1.774 -19.959 1.00 84.06 89 GLU A N 1
ATOM 706 C CA . GLU A 1 89 ? 15.569 -2.011 -21.390 1.00 84.06 89 GLU A CA 1
ATOM 707 C C . GLU A 1 89 ? 14.529 -1.283 -22.258 1.00 84.06 89 GLU A C 1
ATOM 709 O O . GLU A 1 89 ? 14.740 -1.087 -23.458 1.00 84.06 89 GLU A O 1
ATOM 714 N N . ASN A 1 90 ? 13.408 -0.841 -21.672 1.00 82.19 90 ASN A N 1
ATOM 715 C CA . ASN A 1 90 ? 12.294 -0.219 -22.383 1.00 82.19 90 ASN A CA 1
ATOM 716 C C . ASN A 1 90 ? 12.017 1.182 -21.839 1.00 82.19 90 ASN A C 1
ATOM 718 O O . ASN A 1 90 ? 11.082 1.401 -21.071 1.00 82.19 90 ASN A O 1
ATOM 722 N N . PHE A 1 91 ? 12.782 2.156 -22.337 1.00 78.50 91 PHE A N 1
ATOM 723 C CA . PHE A 1 91 ? 12.770 3.535 -21.848 1.00 78.50 91 PHE A CA 1
ATOM 724 C C . PHE A 1 91 ? 11.366 4.110 -21.604 1.00 78.50 91 PHE A C 1
ATOM 726 O O . PHE A 1 91 ? 11.120 4.688 -20.553 1.00 78.50 91 PHE A O 1
ATOM 733 N N . LYS A 1 92 ? 10.419 3.958 -22.541 1.00 81.25 92 LYS A N 1
ATOM 734 C CA . LYS A 1 92 ? 9.078 4.547 -22.378 1.00 81.25 92 LYS A CA 1
ATOM 735 C C . LYS A 1 92 ? 8.302 3.893 -21.233 1.00 81.25 92 LYS A C 1
ATOM 737 O O . LYS A 1 92 ? 7.697 4.601 -20.432 1.00 81.25 92 LYS A O 1
ATOM 742 N N . ARG A 1 93 ? 8.305 2.562 -21.185 1.00 82.38 93 ARG A N 1
ATOM 743 C CA . ARG A 1 93 ? 7.626 1.771 -20.153 1.00 82.38 93 ARG A CA 1
ATOM 744 C C . ARG A 1 93 ? 8.257 2.013 -18.782 1.00 82.38 93 ARG A C 1
ATOM 746 O O . ARG A 1 93 ? 7.557 2.307 -17.819 1.00 82.38 93 ARG A O 1
ATOM 753 N N . ASP A 1 94 ? 9.582 2.001 -18.738 1.00 85.19 94 ASP A N 1
ATOM 754 C CA . ASP A 1 94 ? 10.378 2.219 -17.536 1.00 85.19 94 ASP A CA 1
ATOM 755 C C . ASP A 1 94 ? 10.136 3.612 -16.948 1.00 85.19 94 ASP A C 1
ATOM 757 O O . ASP A 1 94 ? 9.948 3.748 -15.742 1.00 85.19 94 ASP A O 1
ATOM 761 N N . GLN A 1 95 ? 10.050 4.653 -17.788 1.00 89.06 95 GLN A N 1
ATOM 762 C CA . GLN A 1 95 ? 9.704 6.000 -17.324 1.00 89.06 95 GLN A CA 1
ATOM 763 C C . GLN A 1 95 ? 8.297 6.061 -16.716 1.00 89.06 95 GLN A C 1
ATOM 765 O O . GLN A 1 95 ? 8.127 6.659 -15.656 1.00 89.06 95 GLN A O 1
ATOM 770 N N . GLN A 1 96 ? 7.300 5.412 -17.329 1.00 89.81 96 GLN A N 1
ATOM 771 C CA . GLN A 1 96 ? 5.942 5.372 -16.772 1.00 89.81 96 GLN A CA 1
ATOM 772 C C . GLN A 1 96 ? 5.907 4.680 -15.405 1.00 89.81 96 GLN A C 1
ATOM 774 O O . GLN A 1 96 ? 5.260 5.179 -14.480 1.00 89.81 96 GLN A O 1
ATOM 779 N N . TYR A 1 97 ? 6.636 3.572 -15.257 1.00 89.44 97 TYR A N 1
ATOM 780 C CA . TYR A 1 97 ? 6.713 2.859 -13.986 1.00 89.44 97 TYR A CA 1
ATOM 781 C C . TYR A 1 97 ? 7.483 3.657 -12.923 1.00 89.44 97 TYR A C 1
ATOM 783 O O . TYR A 1 97 ? 7.031 3.763 -11.786 1.00 89.44 97 TYR A O 1
ATOM 791 N N . ILE A 1 98 ? 8.585 4.320 -13.288 1.00 91.56 98 ILE A N 1
ATOM 792 C CA . ILE A 1 98 ? 9.305 5.235 -12.388 1.00 91.56 98 ILE A CA 1
ATOM 793 C C . ILE A 1 98 ? 8.388 6.368 -11.908 1.00 91.56 98 ILE A C 1
ATOM 795 O O . ILE A 1 98 ? 8.382 6.689 -10.720 1.00 91.56 98 ILE A O 1
ATOM 799 N N . GLU A 1 99 ? 7.604 6.984 -12.795 1.00 93.19 99 GLU A N 1
ATOM 800 C CA . GLU A 1 99 ? 6.645 8.032 -12.418 1.00 93.19 99 GLU A CA 1
ATOM 801 C C . GLU A 1 99 ? 5.570 7.520 -11.452 1.00 93.19 99 GLU A C 1
ATOM 803 O O . GLU A 1 99 ? 5.187 8.231 -10.516 1.00 93.19 99 GLU A O 1
ATOM 808 N N . GLN A 1 100 ? 5.110 6.284 -11.658 1.00 93.75 100 GLN A N 1
ATOM 809 C CA . GLN A 1 100 ? 4.179 5.616 -10.758 1.00 93.75 100 GLN A CA 1
ATOM 810 C C . GLN A 1 100 ? 4.805 5.375 -9.381 1.00 93.75 100 GLN A C 1
ATOM 812 O O . GLN A 1 100 ? 4.231 5.786 -8.378 1.00 93.75 100 GLN A O 1
ATOM 817 N N . LEU A 1 101 ? 6.012 4.802 -9.323 1.00 93.56 101 LEU A N 1
ATOM 818 C CA . LEU A 1 101 ? 6.742 4.563 -8.074 1.00 93.56 101 LEU A CA 1
ATOM 819 C C . LEU A 1 101 ? 7.051 5.860 -7.315 1.00 93.56 101 LEU A C 1
ATOM 821 O O . LEU A 1 101 ? 6.937 5.903 -6.094 1.00 93.56 101 LEU A O 1
ATOM 825 N N . ARG A 1 102 ? 7.385 6.949 -8.018 1.00 95.50 102 ARG A N 1
ATOM 826 C CA . ARG A 1 102 ? 7.592 8.277 -7.405 1.00 95.50 102 ARG A CA 1
ATOM 827 C C . ARG A 1 102 ? 6.333 8.841 -6.749 1.00 95.50 102 ARG A C 1
ATOM 829 O O . ARG A 1 102 ? 6.445 9.715 -5.895 1.00 95.50 102 ARG A O 1
ATOM 836 N N . SER A 1 103 ? 5.166 8.357 -7.160 1.00 96.50 103 SER A N 1
ATOM 837 C CA . SER A 1 103 ? 3.862 8.768 -6.642 1.00 96.50 103 SER A CA 1
ATOM 838 C C . SER A 1 103 ? 3.202 7.662 -5.815 1.00 96.50 103 SER A C 1
ATOM 840 O O . SER A 1 103 ? 2.005 7.733 -5.557 1.00 96.50 103 SER A O 1
ATOM 842 N N . ALA A 1 104 ? 3.948 6.625 -5.430 1.00 96.75 104 ALA A N 1
ATOM 843 C CA . ALA A 1 104 ? 3.410 5.481 -4.717 1.00 96.75 104 ALA A CA 1
ATOM 844 C C . ALA A 1 104 ? 3.365 5.724 -3.204 1.00 96.75 104 ALA A C 1
ATOM 846 O O . ALA A 1 104 ? 4.321 6.225 -2.611 1.00 96.75 104 ALA A O 1
ATOM 847 N N . PHE A 1 105 ? 2.281 5.283 -2.567 1.00 97.50 105 PHE A N 1
ATOM 848 C CA . PHE A 1 105 ? 2.228 5.076 -1.123 1.00 97.50 105 PHE A CA 1
ATOM 849 C C . PHE A 1 105 ? 2.133 3.582 -0.838 1.00 97.50 105 PHE A C 1
ATOM 851 O O . PHE A 1 105 ? 1.079 2.972 -1.026 1.00 97.50 105 PHE A O 1
ATOM 858 N N . VAL A 1 106 ? 3.243 2.980 -0.412 1.00 96.94 106 VAL A N 1
ATOM 859 C CA . VAL A 1 106 ? 3.276 1.559 -0.049 1.00 96.94 106 VAL A CA 1
ATOM 860 C C . VAL A 1 106 ? 2.525 1.369 1.258 1.00 96.94 106 VAL A C 1
ATOM 862 O O . VAL A 1 106 ? 2.773 2.082 2.227 1.00 96.94 106 VAL A O 1
ATOM 865 N N . PHE A 1 107 ? 1.635 0.387 1.287 1.00 96.88 107 PHE A N 1
ATOM 866 C CA . PHE A 1 107 ? 0.940 -0.037 2.503 1.00 96.88 107 PHE A CA 1
ATOM 867 C C . PHE A 1 107 ? 1.105 -1.535 2.770 1.00 96.88 107 PHE A C 1
ATOM 869 O O . PHE A 1 107 ? 0.688 -2.019 3.820 1.00 96.88 107 PHE A O 1
ATOM 876 N N . GLY A 1 108 ? 1.713 -2.280 1.847 1.00 95.31 108 GLY A N 1
ATOM 877 C CA . GLY A 1 108 ? 1.926 -3.707 2.010 1.00 95.31 108 GLY A CA 1
ATOM 878 C C . GLY A 1 108 ? 3.006 -4.274 1.102 1.00 95.31 108 GLY A C 1
ATOM 879 O O . GLY A 1 108 ? 3.599 -3.576 0.279 1.00 95.31 108 GLY A O 1
ATOM 880 N N . GLU A 1 109 ? 3.246 -5.564 1.263 1.00 94.44 109 GLU A N 1
ATOM 881 C CA . GLU A 1 109 ? 4.148 -6.365 0.440 1.00 94.44 109 GLU A CA 1
ATOM 882 C C . GLU A 1 109 ? 3.627 -7.798 0.313 1.00 94.44 109 GLU A C 1
ATOM 884 O O . GLU A 1 109 ? 2.744 -8.201 1.071 1.00 94.44 109 GLU A O 1
ATOM 889 N N . SER A 1 110 ? 4.178 -8.581 -0.616 1.00 91.75 110 SER A N 1
ATOM 890 C CA . SER A 1 110 ? 3.958 -10.032 -0.611 1.00 91.75 110 SER A CA 1
ATOM 891 C C . SER A 1 110 ? 4.527 -10.666 0.660 1.00 91.75 110 SER A C 1
ATOM 893 O O . SER A 1 110 ? 5.475 -10.145 1.244 1.00 91.75 110 SER A O 1
ATOM 895 N N . ALA A 1 111 ? 4.043 -11.840 1.065 1.00 88.56 111 ALA A N 1
ATOM 896 C CA . ALA A 1 111 ? 4.644 -12.566 2.191 1.00 88.56 111 ALA A CA 1
ATOM 897 C C . ALA A 1 111 ? 6.124 -12.942 1.948 1.00 88.56 111 ALA A C 1
ATOM 899 O O . ALA A 1 111 ? 6.905 -13.081 2.889 1.00 88.56 111 ALA A O 1
ATOM 900 N N . THR A 1 112 ? 6.572 -13.031 0.694 1.00 88.50 112 THR A N 1
ATOM 901 C CA . THR A 1 112 ? 8.003 -13.193 0.371 1.00 88.50 112 THR A CA 1
ATOM 902 C C . THR A 1 112 ? 8.807 -11.898 0.515 1.00 88.50 112 THR A C 1
ATOM 904 O O . THR A 1 112 ? 10.033 -11.929 0.539 1.00 88.50 112 THR A O 1
ATOM 907 N N . GLY A 1 113 ? 8.134 -10.748 0.600 1.00 88.38 113 GLY A N 1
ATOM 908 C CA . GLY A 1 113 ? 8.738 -9.419 0.584 1.00 88.38 113 GLY A CA 1
ATOM 909 C C . GLY A 1 113 ? 9.221 -8.975 -0.799 1.00 88.38 113 GLY A C 1
ATOM 910 O O . GLY A 1 113 ? 9.742 -7.872 -0.932 1.00 88.38 113 GLY A O 1
ATOM 911 N N . GLU A 1 114 ? 9.059 -9.783 -1.847 1.00 87.12 114 GLU A N 1
ATOM 912 C CA . GLU A 1 114 ? 9.568 -9.482 -3.193 1.00 87.12 114 GLU A CA 1
ATOM 913 C C . GLU A 1 114 ? 8.713 -8.456 -3.943 1.00 87.12 114 GLU A C 1
ATOM 915 O O . GLU A 1 114 ? 9.225 -7.711 -4.787 1.00 87.12 114 GLU A O 1
ATOM 920 N N . HIS A 1 115 ? 7.425 -8.369 -3.614 1.00 90.00 115 HIS A N 1
ATOM 921 C CA . HIS A 1 115 ? 6.491 -7.458 -4.262 1.00 90.00 115 HIS A CA 1
ATOM 922 C C . HIS A 1 115 ? 6.030 -6.356 -3.320 1.00 90.00 115 HIS A C 1
ATOM 924 O O . HIS A 1 115 ? 5.785 -6.602 -2.144 1.00 90.00 115 HIS A O 1
ATOM 930 N N . LEU A 1 116 ? 5.878 -5.146 -3.852 1.00 93.38 116 LEU A N 1
ATOM 931 C CA . LEU A 1 116 ? 5.266 -4.020 -3.156 1.00 93.38 116 LEU A CA 1
ATOM 932 C C . LEU A 1 116 ? 3.784 -3.948 -3.504 1.00 93.38 116 LEU A C 1
ATOM 934 O O . LEU A 1 116 ? 3.412 -4.091 -4.670 1.00 93.38 116 LEU A O 1
ATOM 938 N N . ILE A 1 117 ? 2.971 -3.644 -2.496 1.00 95.75 117 ILE A N 1
ATOM 939 C CA . ILE A 1 117 ? 1.555 -3.316 -2.637 1.00 95.75 117 ILE A CA 1
ATOM 940 C C . ILE A 1 117 ? 1.377 -1.858 -2.231 1.00 95.75 117 ILE A C 1
ATOM 942 O O . ILE A 1 117 ? 1.717 -1.452 -1.112 1.00 95.75 117 ILE A O 1
ATOM 946 N N . PHE A 1 118 ? 0.887 -1.046 -3.157 1.00 97.19 118 PHE A N 1
ATOM 947 C CA . PHE A 1 118 ? 0.870 0.400 -2.985 1.00 97.19 118 PHE A CA 1
ATOM 948 C C . PHE A 1 118 ? -0.335 1.052 -3.653 1.00 97.19 118 PHE A C 1
ATOM 950 O O . PHE A 1 118 ? -0.911 0.517 -4.597 1.00 97.19 118 PHE A O 1
ATOM 957 N N . TRP A 1 119 ? -0.692 2.242 -3.177 1.00 98.25 119 TRP A N 1
ATOM 958 C CA . TRP A 1 119 ? -1.593 3.142 -3.890 1.00 98.25 119 TRP A CA 1
ATOM 959 C C . TRP A 1 119 ? -0.823 4.029 -4.859 1.00 98.25 119 TRP A C 1
ATOM 961 O O . TRP A 1 119 ? 0.195 4.608 -4.478 1.00 98.25 119 TRP A O 1
ATOM 971 N N . ASP A 1 120 ? -1.343 4.210 -6.072 1.00 97.69 120 ASP A N 1
ATOM 972 C CA . ASP A 1 120 ? -0.888 5.278 -6.966 1.00 97.69 120 ASP A CA 1
ATOM 973 C C . ASP A 1 120 ? -1.586 6.596 -6.605 1.00 97.69 120 ASP A C 1
ATOM 975 O O . ASP A 1 120 ? -2.749 6.821 -6.958 1.00 97.69 120 ASP A O 1
ATOM 979 N N . LEU A 1 121 ? -0.868 7.500 -5.936 1.00 97.81 121 LEU A N 1
ATOM 980 C CA . LEU A 1 121 ? -1.424 8.754 -5.424 1.00 97.81 121 LEU A CA 1
ATOM 981 C C . LEU A 1 121 ? -1.928 9.709 -6.521 1.00 97.81 121 LEU A C 1
ATOM 983 O O . LEU A 1 121 ? -2.675 10.641 -6.222 1.00 97.81 121 LEU A O 1
ATOM 987 N N . ARG A 1 122 ? -1.579 9.481 -7.794 1.00 97.56 122 ARG A N 1
ATOM 988 C CA . ARG A 1 122 ? -2.069 10.276 -8.938 1.00 97.56 122 ARG A CA 1
ATOM 989 C C . ARG A 1 122 ? -3.520 9.959 -9.296 1.00 97.56 122 ARG A C 1
ATOM 991 O O . ARG A 1 122 ? -4.157 10.728 -10.009 1.00 97.56 122 ARG A O 1
ATOM 998 N N . THR A 1 123 ? -4.030 8.823 -8.828 1.00 98.00 123 THR A N 1
ATOM 999 C CA . THR A 1 123 ? -5.307 8.239 -9.267 1.00 98.00 123 THR A CA 1
ATOM 1000 C C . THR A 1 123 ? -6.455 8.480 -8.284 1.00 98.00 123 THR A C 1
ATOM 1002 O O . THR A 1 123 ? -7.463 7.767 -8.317 1.00 98.00 123 THR A O 1
ATOM 1005 N N . TYR A 1 124 ? -6.316 9.469 -7.393 1.00 98.25 124 TYR A N 1
ATOM 1006 C CA . TYR A 1 124 ? -7.355 9.808 -6.422 1.00 98.25 124 TYR A CA 1
ATOM 1007 C C . TYR A 1 124 ? -8.676 10.149 -7.114 1.00 98.25 124 TYR A C 1
ATOM 1009 O O . TYR A 1 124 ? -8.692 10.928 -8.070 1.00 98.25 124 TYR A O 1
ATOM 1017 N N . GLN A 1 125 ? -9.788 9.621 -6.604 1.00 98.25 125 GLN A N 1
ATOM 1018 C CA . GLN A 1 125 ? -11.121 10.044 -7.030 1.00 98.25 125 GLN A CA 1
ATOM 1019 C C . GLN A 1 125 ? -11.964 10.424 -5.816 1.00 98.25 125 GLN A C 1
ATOM 1021 O O . GLN A 1 125 ? -12.079 9.673 -4.856 1.00 98.25 125 GLN A O 1
ATOM 1026 N N . GLU A 1 126 ? -12.606 11.591 -5.867 1.00 97.56 126 GLU A N 1
ATOM 1027 C CA . GLU A 1 126 ? -13.473 12.059 -4.776 1.00 97.56 126 GLU A CA 1
ATOM 1028 C C . GLU A 1 126 ? -14.731 11.200 -4.607 1.00 97.56 126 GLU A C 1
ATOM 1030 O O . GLU A 1 126 ? -15.260 11.097 -3.503 1.00 97.56 126 GLU A O 1
ATOM 1035 N N . SER A 1 127 ? -15.208 10.570 -5.686 1.00 97.12 127 SER A N 1
ATOM 1036 C CA . SER A 1 127 ? -16.425 9.753 -5.675 1.00 97.12 127 SER A CA 1
ATOM 1037 C C . SER A 1 127 ? -16.311 8.503 -4.808 1.00 97.12 127 SER A C 1
ATOM 1039 O O . SER A 1 127 ? -17.317 8.073 -4.247 1.00 97.12 127 SER A O 1
ATOM 1041 N N . ASP A 1 128 ? -15.114 7.919 -4.710 1.00 96.81 128 ASP A N 1
ATOM 1042 C CA . ASP A 1 128 ? -14.835 6.752 -3.864 1.00 96.81 128 ASP A CA 1
ATOM 1043 C C . ASP A 1 128 ? -13.861 7.052 -2.712 1.00 96.81 128 ASP A C 1
ATOM 1045 O O . ASP A 1 128 ? -13.723 6.239 -1.798 1.00 96.81 128 ASP A O 1
ATOM 1049 N N . GLY A 1 129 ? -13.222 8.226 -2.715 1.00 97.25 129 GLY A N 1
ATOM 1050 C CA . GLY A 1 129 ? -12.247 8.630 -1.707 1.00 97.25 129 GLY A CA 1
ATOM 1051 C C . GLY A 1 129 ? -11.025 7.713 -1.668 1.00 97.25 129 GLY A C 1
ATOM 1052 O O . GLY A 1 129 ? -10.475 7.489 -0.588 1.00 97.25 129 GLY A O 1
ATOM 1053 N N . SER A 1 130 ? -10.640 7.138 -2.811 1.00 98.12 130 SER A N 1
ATOM 1054 C CA . SER A 1 130 ? -9.577 6.137 -2.896 1.00 98.12 130 SER A CA 1
ATOM 1055 C C . SER A 1 130 ? -8.658 6.340 -4.104 1.00 98.12 130 SER A C 1
ATOM 1057 O O . SER A 1 130 ? -8.833 7.249 -4.920 1.00 98.12 130 SER A O 1
ATOM 1059 N N . TYR A 1 131 ? -7.661 5.468 -4.204 1.00 98.50 131 TYR A N 1
ATOM 1060 C CA . TYR A 1 131 ? -6.679 5.378 -5.280 1.00 98.50 131 TYR A CA 1
ATOM 1061 C C . TYR A 1 131 ? -6.700 3.972 -5.876 1.00 98.50 131 TYR A C 1
ATOM 1063 O O . TYR A 1 131 ? -7.226 3.034 -5.277 1.00 98.50 131 TYR A O 1
ATOM 1071 N N . GLU A 1 132 ? -6.073 3.803 -7.032 1.00 98.00 132 GLU A N 1
ATOM 1072 C CA . GLU A 1 132 ? -5.751 2.481 -7.555 1.00 98.00 132 GLU A CA 1
ATOM 1073 C C . GLU A 1 132 ? -4.704 1.785 -6.686 1.00 98.00 132 GLU A C 1
ATOM 1075 O O . GLU A 1 132 ? -3.685 2.377 -6.325 1.00 98.00 132 GLU A O 1
ATOM 1080 N N . ILE A 1 133 ? -4.970 0.520 -6.370 1.00 97.69 133 ILE A N 1
ATOM 1081 C CA . ILE A 1 133 ? -4.085 -0.399 -5.664 1.00 97.69 133 ILE A CA 1
ATOM 1082 C C . ILE A 1 133 ? -3.323 -1.202 -6.707 1.00 97.69 133 ILE A C 1
ATOM 1084 O O . ILE A 1 133 ? -3.929 -1.860 -7.552 1.00 97.69 133 ILE A O 1
ATOM 1088 N N . HIS A 1 134 ? -2.002 -1.179 -6.610 1.00 95.06 134 HIS A N 1
ATOM 1089 C CA . HIS A 1 134 ? -1.103 -1.867 -7.521 1.00 95.06 134 HIS A CA 1
ATOM 1090 C C . HIS A 1 134 ? -0.215 -2.852 -6.767 1.00 95.06 134 HIS A C 1
ATOM 1092 O O . HIS A 1 134 ? 0.181 -2.602 -5.628 1.00 95.06 134 HIS A O 1
ATOM 1098 N N . TRP A 1 135 ? 0.117 -3.952 -7.435 1.00 91.88 135 TRP A N 1
ATOM 1099 C CA . TRP A 1 135 ? 1.089 -4.949 -6.999 1.00 91.88 135 TRP A CA 1
ATOM 1100 C C . TRP A 1 135 ? 2.233 -4.998 -8.001 1.00 91.88 135 TRP A C 1
ATOM 1102 O O . TRP A 1 135 ? 2.005 -5.241 -9.186 1.00 91.88 135 TRP A O 1
ATOM 1112 N N . ALA A 1 136 ? 3.467 -4.785 -7.552 1.00 89.88 136 ALA A N 1
ATOM 1113 C CA . ALA A 1 136 ? 4.611 -4.747 -8.457 1.00 89.88 136 ALA A CA 1
ATOM 1114 C C . ALA A 1 136 ? 5.848 -5.430 -7.880 1.00 89.88 136 ALA A C 1
ATOM 1116 O O . ALA A 1 136 ? 6.078 -5.423 -6.672 1.00 89.88 136 ALA A O 1
ATOM 1117 N N . ASN A 1 137 ? 6.658 -6.030 -8.754 1.00 84.94 137 ASN A N 1
ATOM 1118 C CA . ASN A 1 137 ? 7.932 -6.630 -8.367 1.00 84.94 137 ASN A CA 1
ATOM 1119 C C . ASN A 1 137 ? 8.934 -5.528 -7.985 1.00 84.94 137 ASN A C 1
ATOM 1121 O O . ASN A 1 137 ? 9.110 -4.560 -8.727 1.00 84.94 137 ASN A O 1
ATOM 1125 N N . SER A 1 138 ? 9.571 -5.668 -6.820 1.00 73.00 138 SER A N 1
ATOM 1126 C CA . SER A 1 138 ? 10.554 -4.701 -6.316 1.00 73.00 138 SER A CA 1
ATOM 1127 C C . SER A 1 138 ? 12.010 -5.081 -6.581 1.00 73.00 138 SER A C 1
ATOM 1129 O O . SER A 1 138 ? 12.896 -4.265 -6.332 1.00 73.00 138 SER A O 1
ATOM 1131 N N . VAL A 1 139 ? 12.264 -6.296 -7.078 1.00 64.88 139 VAL A N 1
ATOM 1132 C CA . VAL A 1 139 ? 13.601 -6.912 -7.100 1.00 64.88 139 VAL A CA 1
ATOM 1133 C C . VAL A 1 139 ? 14.056 -7.332 -8.506 1.00 64.88 139 VAL A C 1
ATOM 1135 O O . VAL A 1 139 ? 15.261 -7.378 -8.747 1.00 64.88 139 VAL A O 1
ATOM 1138 N N . SER A 1 140 ? 13.143 -7.614 -9.445 1.00 64.50 140 SER A N 1
ATOM 1139 C CA . SER A 1 140 ? 13.509 -8.178 -10.757 1.00 64.50 140 SER A CA 1
ATOM 1140 C C . SER A 1 140 ? 13.479 -7.167 -11.920 1.00 64.50 140 SER A C 1
ATOM 1142 O O . SER A 1 140 ? 12.493 -6.437 -12.054 1.00 64.50 140 SER A O 1
ATOM 1144 N N . PRO A 1 141 ? 14.502 -7.164 -12.806 1.00 50.09 141 PRO A N 1
ATOM 1145 C CA . PRO A 1 141 ? 14.524 -6.387 -14.050 1.00 50.09 141 PRO A CA 1
ATOM 1146 C C . PRO A 1 141 ? 13.505 -6.873 -15.086 1.00 50.09 141 PRO A C 1
ATOM 1148 O O . PRO A 1 141 ? 13.110 -6.092 -15.949 1.00 50.09 141 PRO A O 1
ATOM 1151 N N . ASP A 1 142 ? 12.984 -8.097 -14.950 1.00 60.91 142 ASP A N 1
ATOM 1152 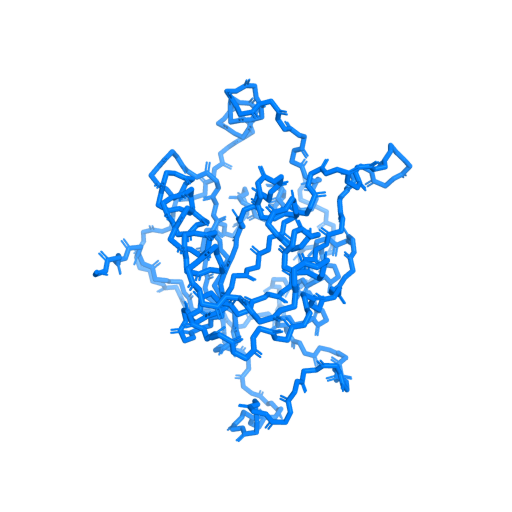C CA . ASP A 1 142 ? 11.853 -8.595 -15.745 1.00 60.91 142 ASP A CA 1
ATOM 1153 C C . ASP A 1 142 ? 10.527 -7.964 -15.292 1.00 60.91 142 ASP A C 1
ATOM 1155 O O . ASP A 1 142 ? 9.490 -8.623 -15.317 1.00 60.91 142 ASP A O 1
ATOM 1159 N N . CYS A 1 143 ? 10.570 -6.703 -14.831 1.00 57.44 143 CYS A N 1
ATOM 1160 C CA . CYS A 1 143 ? 9.468 -5.923 -14.284 1.00 57.44 143 CYS A CA 1
ATOM 1161 C C . CYS A 1 143 ? 8.213 -6.160 -15.119 1.00 57.44 143 CYS A C 1
ATOM 1163 O O . CYS A 1 143 ? 8.029 -5.575 -16.188 1.00 57.44 143 CYS A O 1
ATOM 1165 N N . ILE A 1 144 ? 7.355 -7.057 -14.641 1.00 65.44 144 ILE A N 1
ATOM 1166 C CA . ILE A 1 144 ? 5.990 -7.191 -15.124 1.00 65.44 144 ILE A CA 1
ATOM 1167 C C . ILE A 1 144 ? 5.311 -5.874 -14.757 1.00 65.44 144 ILE A C 1
ATOM 1169 O O . ILE A 1 144 ? 5.600 -5.301 -13.702 1.00 65.44 144 ILE A O 1
ATOM 1173 N N . ASP A 1 145 ? 4.481 -5.360 -15.666 1.00 80.38 145 ASP A N 1
ATOM 1174 C CA . ASP A 1 145 ? 3.733 -4.135 -15.399 1.00 80.38 145 ASP A CA 1
ATOM 1175 C C . ASP A 1 145 ? 3.001 -4.283 -14.062 1.00 80.38 145 ASP A C 1
ATOM 1177 O O . ASP A 1 145 ? 2.499 -5.377 -13.775 1.00 80.38 145 ASP A O 1
ATOM 1181 N N . PRO A 1 146 ? 2.953 -3.226 -13.233 1.00 88.62 146 PRO A N 1
ATOM 1182 C CA . PRO A 1 146 ? 2.190 -3.269 -11.999 1.00 88.62 146 PRO A CA 1
ATOM 1183 C C . PRO A 1 146 ? 0.781 -3.792 -12.262 1.00 88.62 146 PRO A C 1
ATOM 1185 O O . PRO A 1 146 ? 0.079 -3.323 -13.160 1.00 88.62 146 PRO A O 1
ATOM 1188 N N . VAL A 1 147 ? 0.386 -4.796 -11.488 1.00 90.38 147 VAL A N 1
ATOM 1189 C CA . VAL A 1 147 ? -0.927 -5.419 -11.610 1.00 90.38 147 VAL A CA 1
ATOM 1190 C C . VAL A 1 147 ? -1.918 -4.571 -10.826 1.00 90.38 147 VAL A C 1
ATOM 1192 O O . VAL A 1 147 ? -1.750 -4.369 -9.623 1.00 90.38 147 VAL A O 1
ATOM 1195 N N . LEU A 1 148 ? -2.961 -4.087 -11.501 1.00 93.31 148 LEU A N 1
ATOM 1196 C CA . LEU A 1 148 ? -4.066 -3.378 -10.863 1.00 93.31 148 LEU A CA 1
ATOM 1197 C C . LEU A 1 148 ? -4.916 -4.369 -10.058 1.00 93.31 148 LEU A C 1
ATOM 1199 O O . LEU A 1 148 ? -5.544 -5.258 -10.629 1.00 93.31 148 LEU A O 1
ATOM 1203 N N . LEU A 1 149 ? -4.981 -4.175 -8.742 1.00 92.56 149 LEU A N 1
ATOM 1204 C CA . LEU A 1 149 ? -5.775 -5.000 -7.826 1.00 92.56 149 LEU A CA 1
ATOM 1205 C C . LEU A 1 149 ? -7.153 -4.406 -7.504 1.00 92.56 149 LEU A C 1
ATOM 1207 O O . LEU A 1 149 ? -7.986 -5.063 -6.884 1.00 92.56 149 LEU A O 1
ATOM 1211 N N . GLY A 1 150 ? -7.408 -3.160 -7.905 1.00 95.06 150 GLY A N 1
ATOM 1212 C CA . GLY A 1 150 ? -8.680 -2.471 -7.686 1.00 95.06 150 GLY A CA 1
ATOM 1213 C C . GLY A 1 150 ? -8.506 -1.132 -6.980 1.00 95.06 150 GLY A C 1
ATOM 1214 O O . GLY A 1 150 ? -7.453 -0.510 -7.069 1.00 95.06 150 GLY A O 1
ATOM 1215 N N . ARG A 1 151 ? -9.564 -0.655 -6.317 1.00 96.94 151 ARG A N 1
ATOM 1216 C CA . ARG A 1 151 ? -9.592 0.658 -5.636 1.00 96.94 151 ARG A CA 1
ATOM 1217 C C . ARG A 1 151 ? -10.168 0.608 -4.223 1.00 96.94 151 ARG A C 1
ATOM 1219 O O . ARG A 1 151 ? -9.812 1.430 -3.384 1.00 96.94 151 ARG A O 1
ATOM 1226 N N . ASP A 1 152 ? -11.051 -0.345 -3.935 1.00 95.94 152 ASP A N 1
ATOM 1227 C CA . ASP A 1 152 ? -11.645 -0.501 -2.608 1.00 95.94 152 ASP A CA 1
ATOM 1228 C C . ASP A 1 152 ? -10.748 -1.382 -1.730 1.00 95.94 152 ASP A C 1
ATOM 1230 O O . ASP A 1 152 ? -10.523 -2.557 -2.019 1.00 95.94 152 ASP A O 1
ATOM 1234 N N . PHE A 1 153 ? -10.232 -0.802 -0.645 1.00 96.00 153 PHE A N 1
ATOM 1235 C CA . PHE A 1 153 ? -9.318 -1.499 0.255 1.00 96.00 153 PHE A CA 1
ATOM 1236 C C . PHE A 1 153 ? -9.974 -2.684 0.983 1.00 96.00 153 PHE A C 1
ATOM 1238 O O . PHE A 1 153 ? -9.318 -3.688 1.237 1.00 96.00 153 PHE A O 1
ATOM 1245 N N . PHE A 1 154 ? -11.265 -2.600 1.313 1.00 93.69 154 PHE A N 1
ATOM 1246 C CA . PHE A 1 154 ? -11.962 -3.716 1.953 1.00 93.69 154 PHE A CA 1
ATOM 1247 C C . PHE A 1 154 ? -12.106 -4.892 0.981 1.00 93.69 154 PHE A C 1
ATOM 1249 O O . PHE A 1 154 ? -11.820 -6.021 1.366 1.00 93.69 154 PHE A O 1
ATOM 1256 N N . ASN A 1 155 ? -12.458 -4.627 -0.280 1.00 92.38 155 ASN A N 1
ATOM 1257 C CA . ASN A 1 155 ? -12.512 -5.651 -1.324 1.00 92.38 155 ASN A CA 1
ATOM 1258 C C . ASN A 1 155 ? -11.126 -6.237 -1.609 1.00 92.38 155 ASN A C 1
ATOM 1260 O O . ASN A 1 155 ? -11.021 -7.436 -1.834 1.00 92.38 155 ASN A O 1
ATOM 1264 N N . PHE A 1 156 ? -10.061 -5.431 -1.549 1.00 92.75 156 PHE A N 1
ATOM 1265 C CA . PHE A 1 156 ? -8.691 -5.944 -1.604 1.00 92.75 156 PHE A CA 1
ATOM 1266 C C . PHE A 1 156 ? -8.436 -6.9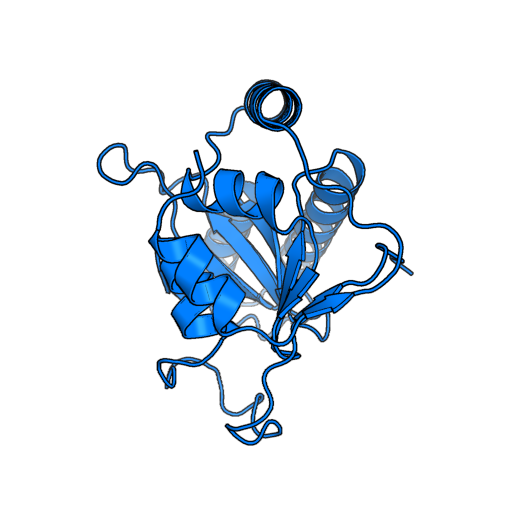58 -0.474 1.00 92.75 156 PHE A C 1
ATOM 1268 O O . PHE A 1 156 ? -8.067 -8.094 -0.749 1.00 92.75 156 PHE A O 1
ATOM 1275 N N . ILE A 1 157 ? -8.719 -6.618 0.788 1.00 91.69 157 ILE A N 1
ATOM 1276 C CA . ILE A 1 157 ? -8.525 -7.565 1.900 1.00 91.69 157 ILE A CA 1
ATOM 1277 C C . ILE A 1 157 ? -9.417 -8.808 1.745 1.00 91.69 157 ILE A C 1
ATOM 1279 O O . ILE A 1 157 ? -8.939 -9.932 1.882 1.00 91.69 157 ILE A O 1
ATOM 1283 N N . GLN A 1 158 ? -10.704 -8.624 1.453 1.00 88.50 158 GLN A N 1
ATOM 1284 C CA . GLN A 1 158 ? -11.673 -9.716 1.383 1.00 88.50 158 GLN A CA 1
ATOM 1285 C C . GLN A 1 158 ? -11.396 -10.663 0.209 1.00 88.50 158 GLN A C 1
ATOM 1287 O O . GLN A 1 158 ? -11.362 -11.879 0.380 1.00 88.50 158 GLN A O 1
ATOM 1292 N N . ASN A 1 159 ? -11.216 -10.120 -0.990 1.00 83.94 159 ASN A N 1
ATOM 1293 C CA . ASN A 1 159 ? -11.144 -10.946 -2.183 1.00 83.94 159 ASN A CA 1
ATOM 1294 C C . ASN A 1 159 ? -9.712 -11.427 -2.394 1.00 83.94 159 ASN A C 1
ATOM 1296 O O . ASN A 1 159 ? -9.507 -12.599 -2.689 1.00 83.94 159 ASN A O 1
ATOM 1300 N N . PHE A 1 160 ? -8.722 -10.536 -2.258 1.00 79.56 160 PHE A N 1
ATOM 1301 C CA . PHE A 1 160 ? -7.347 -10.835 -2.662 1.00 79.56 160 PHE A CA 1
ATOM 1302 C C . PHE A 1 160 ? -6.567 -11.508 -1.536 1.00 79.56 160 PHE A C 1
ATOM 1304 O O . PHE A 1 160 ? -5.893 -12.506 -1.765 1.00 79.56 160 PHE A O 1
ATOM 1311 N N . CYS A 1 161 ? -6.678 -11.001 -0.309 1.00 79.62 161 CYS A N 1
ATOM 1312 C CA . CYS A 1 161 ? -5.933 -11.564 0.817 1.00 79.62 161 CYS A CA 1
ATOM 1313 C C . CYS A 1 161 ? -6.644 -12.753 1.482 1.00 79.62 161 CYS A C 1
ATOM 1315 O O . CYS A 1 161 ? -5.983 -13.639 2.016 1.00 79.62 161 CYS A O 1
ATOM 1317 N N . TYR A 1 162 ? -7.978 -12.779 1.478 1.00 74.00 162 TYR A N 1
ATOM 1318 C CA . TYR A 1 162 ? -8.762 -13.854 2.100 1.00 74.00 162 TYR A CA 1
ATOM 1319 C C . TYR A 1 162 ? -9.329 -14.866 1.087 1.00 74.00 162 TYR A C 1
ATOM 1321 O O . TYR A 1 162 ? -9.805 -15.926 1.481 1.00 74.00 162 TYR A O 1
ATOM 1329 N N . GLY A 1 163 ? -9.237 -14.592 -0.219 1.00 65.25 163 GLY A N 1
ATOM 1330 C CA . GLY A 1 163 ? -9.495 -15.595 -1.253 1.00 65.25 163 GLY A CA 1
ATOM 1331 C C . GLY A 1 163 ? -10.964 -15.987 -1.429 1.00 65.25 163 GLY A C 1
ATOM 1332 O O . GLY A 1 163 ? -11.239 -17.088 -1.902 1.00 65.25 163 GLY A O 1
ATOM 1333 N N . THR A 1 164 ? -11.934 -15.121 -1.088 1.00 59.19 164 THR A N 1
ATOM 1334 C CA . THR A 1 164 ? -13.352 -15.412 -1.409 1.00 59.19 164 THR A CA 1
ATOM 1335 C C . THR A 1 164 ? -13.634 -15.409 -2.909 1.00 59.19 164 THR A C 1
ATOM 1337 O O . THR A 1 164 ? -14.656 -15.941 -3.338 1.00 59.19 164 THR A O 1
ATOM 1340 N N . GLU A 1 165 ? -12.736 -14.828 -3.703 1.00 57.50 165 GLU A N 1
ATOM 1341 C CA . GLU A 1 165 ? -12.754 -14.873 -5.160 1.00 57.50 165 GLU A CA 1
ATOM 1342 C C . GLU A 1 165 ? -11.374 -15.344 -5.633 1.00 57.50 165 GLU A C 1
ATOM 1344 O O . GLU A 1 165 ? -10.353 -14.755 -5.280 1.00 57.50 165 GLU A O 1
ATOM 1349 N N . THR A 1 166 ? -11.322 -16.426 -6.410 1.00 52.47 166 THR A N 1
ATOM 1350 C CA . THR A 1 166 ? -10.090 -16.848 -7.082 1.00 52.47 166 THR A CA 1
ATOM 1351 C C . THR A 1 166 ? -9.748 -15.803 -8.133 1.00 52.47 166 THR A C 1
ATOM 1353 O O . THR A 1 166 ? -10.418 -15.707 -9.161 1.00 52.47 166 THR A O 1
ATOM 1356 N N . PHE A 1 167 ? -8.728 -14.993 -7.877 1.00 53.34 167 PHE A N 1
ATOM 1357 C CA . PHE A 1 167 ? -8.186 -14.123 -8.905 1.00 53.34 167 PHE A CA 1
ATOM 1358 C C . PHE A 1 167 ? -7.370 -14.965 -9.885 1.00 53.34 167 PHE A C 1
ATOM 1360 O O . PHE A 1 167 ? -6.236 -15.325 -9.587 1.00 53.34 167 PHE A O 1
ATOM 1367 N N . ASP A 1 168 ? -7.891 -15.155 -11.100 1.00 52.22 168 ASP A N 1
ATOM 1368 C CA . ASP A 1 168 ? -7.114 -15.600 -12.276 1.00 52.22 168 ASP A CA 1
ATOM 1369 C C . ASP A 1 168 ? -5.939 -14.640 -12.607 1.00 52.22 168 ASP A C 1
ATOM 1371 O O . ASP A 1 168 ? -5.169 -14.866 -13.536 1.00 52.22 168 ASP A O 1
ATOM 1375 N N . LEU A 1 169 ? -5.834 -13.519 -11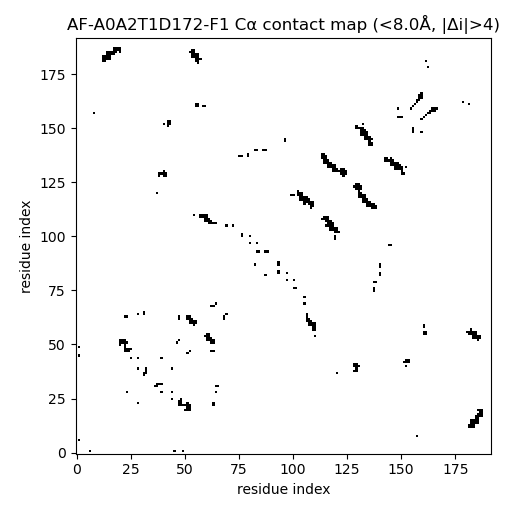.881 1.00 53.03 169 LEU A N 1
ATOM 1376 C CA . LEU A 1 169 ? -4.857 -12.447 -12.063 1.00 53.03 169 LEU A CA 1
ATOM 1377 C C . LEU A 1 169 ? -3.577 -12.631 -11.245 1.00 53.03 169 LEU A C 1
ATOM 1379 O O . LEU A 1 169 ? -2.623 -11.886 -11.467 1.00 53.03 169 LEU A O 1
ATOM 1383 N N . VAL A 1 170 ? -3.543 -13.569 -10.296 1.00 54.06 170 VAL A N 1
ATOM 1384 C CA . VAL A 1 170 ? -2.298 -13.887 -9.595 1.00 54.06 170 VAL A CA 1
ATOM 1385 C C . VAL A 1 170 ? -1.502 -14.812 -10.517 1.00 54.06 170 VAL A C 1
ATOM 1387 O O . VAL A 1 170 ? -2.002 -15.888 -10.838 1.00 54.06 170 VAL A O 1
ATOM 1390 N N . PRO A 1 171 ? -0.305 -14.415 -10.994 1.00 49.97 171 PRO A N 1
ATOM 1391 C CA . PRO A 1 171 ? 0.523 -15.282 -11.828 1.00 49.97 171 PRO A CA 1
ATOM 1392 C C . PRO A 1 171 ? 0.664 -16.664 -11.176 1.00 49.97 171 PRO A C 1
ATOM 1394 O O . PRO A 1 171 ? 0.792 -16.728 -9.953 1.00 49.97 171 PRO A O 1
ATOM 1397 N N . GLU A 1 172 ? 0.697 -17.742 -11.970 1.00 49.12 172 GLU A N 1
ATOM 1398 C CA . GLU A 1 172 ? 0.783 -19.163 -11.542 1.00 49.12 172 GLU A CA 1
ATOM 1399 C C . GLU A 1 172 ? 1.884 -19.465 -10.489 1.00 49.12 172 GLU A C 1
ATOM 1401 O O . GLU A 1 172 ? 1.913 -20.522 -9.875 1.00 49.12 172 GLU A O 1
ATOM 1406 N N . TYR A 1 173 ? 2.766 -18.511 -10.192 1.00 47.34 173 TYR A N 1
ATOM 1407 C CA . TYR A 1 173 ? 3.770 -18.550 -9.128 1.00 47.34 173 TYR A CA 1
ATOM 1408 C C . TYR A 1 173 ? 3.228 -18.630 -7.685 1.00 47.34 173 TYR A C 1
ATOM 1410 O O . TYR A 1 173 ? 4.032 -18.765 -6.765 1.00 47.34 173 TYR A O 1
ATOM 1418 N N . VAL A 1 174 ? 1.909 -18.575 -7.459 1.00 48.22 174 VAL A N 1
ATOM 1419 C CA . VAL A 1 174 ? 1.286 -18.796 -6.130 1.00 48.22 174 VAL A CA 1
ATOM 1420 C C . VAL A 1 174 ? 0.698 -20.216 -5.993 1.00 48.22 174 VAL A C 1
ATOM 1422 O O . VAL A 1 174 ? -0.033 -20.522 -5.053 1.00 48.22 174 VAL A O 1
ATOM 1425 N N . GLU A 1 175 ? 1.054 -21.133 -6.901 1.00 42.41 175 GLU A N 1
ATOM 1426 C CA . GLU A 1 175 ? 0.749 -22.568 -6.806 1.00 42.41 175 GLU A CA 1
ATOM 1427 C C . GLU A 1 175 ? 1.492 -23.236 -5.629 1.00 42.41 175 GLU A C 1
ATOM 1429 O O . GLU A 1 175 ? 2.516 -23.901 -5.775 1.00 42.41 175 GLU A O 1
ATOM 1434 N N . GLY A 1 176 ? 0.962 -23.055 -4.423 1.00 49.12 176 GLY A N 1
ATOM 1435 C CA . GLY A 1 176 ? 1.434 -23.722 -3.208 1.00 49.12 176 GLY A CA 1
ATOM 1436 C C . GLY A 1 176 ? 0.397 -23.774 -2.087 1.00 49.12 176 GLY A C 1
ATOM 1437 O O . GLY A 1 176 ? 0.456 -24.668 -1.245 1.00 49.12 176 GLY A O 1
ATOM 1438 N N . SER A 1 177 ? -0.588 -22.874 -2.100 1.00 46.28 177 SER A N 1
ATOM 1439 C CA . SER A 1 177 ? -1.592 -22.761 -1.040 1.00 46.28 177 SER A CA 1
ATOM 1440 C C . SER A 1 177 ? -2.879 -23.482 -1.444 1.00 46.28 177 SER A C 1
ATOM 1442 O O . SER A 1 177 ? -3.564 -23.073 -2.381 1.00 46.28 177 SER A O 1
ATOM 1444 N N . SER A 1 178 ? -3.242 -24.564 -0.749 1.00 46.16 178 SER A N 1
ATOM 1445 C CA . SER A 1 178 ? -4.569 -25.162 -0.927 1.00 46.16 178 SER A CA 1
ATOM 1446 C C . SER A 1 178 ? -5.643 -24.199 -0.404 1.00 46.16 178 SER A C 1
ATOM 1448 O O . SER A 1 178 ? -5.489 -23.702 0.714 1.00 46.16 178 SER A O 1
ATOM 1450 N N . PRO A 1 179 ? -6.749 -23.970 -1.133 1.00 44.06 179 PRO A N 1
ATOM 1451 C CA . PRO A 1 179 ? -7.877 -23.203 -0.615 1.00 44.06 179 PRO A CA 1
ATOM 1452 C C . PRO A 1 179 ? -8.478 -23.961 0.578 1.00 44.06 179 PRO A C 1
ATOM 1454 O O . PRO A 1 179 ? -9.103 -25.004 0.394 1.00 44.06 179 PRO A O 1
ATOM 1457 N N . GLY A 1 180 ? -8.246 -23.490 1.805 1.00 43.81 180 GLY A N 1
ATOM 1458 C CA . GLY A 1 180 ? -8.753 -24.184 2.992 1.00 43.81 180 GLY A CA 1
ATOM 1459 C C . GLY A 1 180 ? -8.343 -23.600 4.338 1.00 43.81 180 GLY A C 1
ATOM 1460 O O . GLY A 1 180 ? -9.211 -23.454 5.190 1.00 43.81 180 GLY A O 1
ATOM 1461 N N . ASP A 1 181 ? -7.083 -23.192 4.503 1.00 43.19 181 ASP A N 1
ATOM 1462 C CA . ASP A 1 181 ? -6.552 -22.747 5.800 1.00 43.19 181 ASP A CA 1
ATOM 1463 C C . ASP A 1 181 ? -6.002 -21.316 5.689 1.00 43.19 181 ASP A C 1
ATOM 1465 O O . ASP A 1 181 ? -4.809 -21.088 5.495 1.00 43.19 181 ASP A O 1
ATOM 1469 N N . PHE A 1 182 ? -6.897 -20.328 5.763 1.00 48.66 182 PHE A N 1
ATOM 1470 C CA . PHE A 1 182 ? -6.521 -18.914 5.764 1.00 48.66 182 PHE A CA 1
ATOM 1471 C C . PHE A 1 182 ? -6.323 -18.430 7.197 1.00 48.66 182 PHE A C 1
ATOM 1473 O O . PHE A 1 182 ? -7.288 -18.261 7.945 1.00 48.66 182 PHE A O 1
ATOM 1480 N N . SER A 1 183 ? -5.069 -18.183 7.564 1.00 49.59 183 SER A N 1
ATOM 1481 C CA . SER A 1 183 ? -4.712 -17.636 8.869 1.00 49.59 183 SER A CA 1
ATOM 1482 C C . SER A 1 183 ? -4.263 -16.181 8.753 1.00 49.59 183 SER A C 1
ATOM 1484 O O . SER A 1 183 ? -3.598 -15.770 7.799 1.00 49.59 183 SER A O 1
ATOM 1486 N N . LEU A 1 184 ? -4.664 -15.377 9.735 1.00 42.62 184 LEU A N 1
ATOM 1487 C CA . LEU A 1 184 ? -4.123 -14.045 9.956 1.00 42.62 184 LEU A CA 1
ATOM 1488 C C . LEU A 1 184 ? -2.991 -14.164 10.964 1.00 42.62 184 LEU A C 1
ATOM 1490 O O . LEU A 1 184 ? -3.238 -14.426 12.143 1.00 42.62 184 LEU A O 1
ATOM 1494 N N . ASN A 1 185 ? -1.766 -13.954 10.499 1.00 44.62 185 ASN A N 1
ATOM 1495 C CA . ASN A 1 185 ? -0.585 -13.966 11.339 1.00 44.62 185 ASN A CA 1
ATOM 1496 C C . ASN A 1 185 ? -0.186 -12.538 11.692 1.00 44.62 185 ASN A C 1
ATOM 1498 O O . ASN A 1 185 ? 0.143 -11.721 10.835 1.00 44.62 185 ASN A O 1
ATOM 1502 N N . PHE A 1 186 ? -0.182 -12.220 12.979 1.00 46.44 186 PHE A N 1
ATOM 1503 C CA . PHE A 1 186 ? 0.248 -10.911 13.445 1.00 46.44 186 PHE A CA 1
ATOM 1504 C C . PHE A 1 186 ? 1.644 -11.009 14.044 1.00 46.44 186 PHE A C 1
ATOM 1506 O O . PHE A 1 186 ? 1.818 -11.488 15.161 1.00 46.44 186 PHE A O 1
ATOM 1513 N N . TYR A 1 187 ? 2.647 -10.551 13.298 1.00 43.53 187 TYR A N 1
ATOM 1514 C CA . TYR A 1 187 ? 4.025 -10.500 13.776 1.00 43.53 187 TYR A CA 1
ATOM 1515 C C . TYR A 1 187 ? 4.405 -9.074 14.195 1.00 43.53 187 TYR A C 1
ATOM 1517 O O . TYR A 1 187 ? 4.044 -8.115 13.502 1.00 43.53 187 TYR A O 1
ATOM 1525 N N . PRO A 1 188 ? 5.180 -8.895 15.281 1.00 38.78 188 PRO A N 1
ATOM 1526 C CA . PRO A 1 188 ? 5.894 -7.645 15.490 1.00 38.78 188 PRO A CA 1
ATOM 1527 C C . PRO A 1 188 ? 6.823 -7.397 14.295 1.00 38.78 188 PRO A C 1
ATOM 1529 O O . PRO A 1 188 ? 7.464 -8.317 13.788 1.00 38.78 188 PRO A O 1
ATOM 1532 N N . LEU A 1 189 ? 6.884 -6.148 13.829 1.00 38.66 189 LEU A N 1
ATOM 1533 C CA . LEU A 1 189 ? 7.703 -5.758 12.681 1.00 38.66 189 LEU A CA 1
ATOM 1534 C C . LEU A 1 189 ? 9.193 -5.966 12.982 1.00 38.66 189 LEU A C 1
ATOM 1536 O O . LEU A 1 189 ? 9.836 -5.097 13.570 1.00 38.66 189 LEU A O 1
ATOM 1540 N N . VAL A 1 190 ? 9.753 -7.098 12.556 1.00 36.09 190 VAL A N 1
ATOM 1541 C CA . VAL A 1 190 ? 11.200 -7.341 12.542 1.00 36.09 190 VAL A CA 1
ATOM 1542 C C . VAL A 1 190 ? 11.672 -7.217 11.098 1.00 36.09 190 VAL A C 1
ATOM 1544 O O . VAL A 1 190 ? 11.647 -8.180 10.340 1.00 36.09 190 VAL A O 1
ATOM 1547 N N . PHE A 1 191 ? 12.070 -6.011 10.696 1.00 37.03 191 PHE A N 1
ATOM 1548 C CA . PHE A 1 191 ? 12.739 -5.814 9.410 1.00 37.03 191 PHE A CA 1
ATOM 1549 C C . PHE A 1 191 ? 14.229 -6.127 9.580 1.00 37.03 191 PHE A C 1
ATOM 1551 O O . PHE A 1 191 ? 14.928 -5.403 10.294 1.00 37.03 191 PHE A O 1
ATOM 1558 N N . THR A 1 192 ? 14.690 -7.216 8.960 1.00 36.56 192 THR A N 1
ATOM 1559 C CA . THR A 1 192 ? 16.116 -7.562 8.811 1.00 36.56 192 THR A CA 1
ATOM 1560 C C . THR A 1 192 ? 16.746 -6.850 7.627 1.00 36.56 192 THR A C 1
ATOM 1562 O O . THR A 1 192 ? 16.060 -6.754 6.584 1.00 36.56 192 THR A O 1
#

Solvent-accessible surface area (backbone atoms only — not comparable to full-atom values): 11020 Å² total; per-residue (Å²): 129,87,57,71,67,58,56,55,53,56,73,72,49,48,75,48,82,46,82,72,70,68,53,47,53,74,66,58,53,50,49,44,25,64,76,71,73,50,77,76,32,65,54,51,55,51,42,20,51,72,67,21,33,34,31,29,45,82,48,31,30,40,49,45,87,42,78,67,52,50,54,54,46,53,52,49,45,54,50,35,43,54,47,44,77,72,67,55,87,47,67,73,64,48,51,55,50,41,57,43,52,76,37,46,49,69,44,33,24,31,58,85,63,52,27,42,27,26,31,35,64,84,51,62,37,85,91,77,46,31,30,41,31,32,41,31,64,54,78,54,89,82,57,60,76,63,43,79,72,46,52,55,55,55,56,37,48,48,30,69,41,64,52,80,44,86,62,89,79,59,65,79,88,66,82,79,72,72,94,83,81,66,43,34,44,34,63,60,90,78,86,127

pLDDT: mean 82.07, std 17.91, range [36.09, 98.5]

Foldseek 3Di:
DQDPLVVVVVVVAAEPDDPDADQDDPVRVVVLCVVVVAQDAPVVNSCSNPPAWWAKQLFKTFHDPDPVVQVVLLVLLVQQLVCCVVLPPDVVLSVVVNLQSVQWRFGMAHSVNQKTWTFRRVAADPVRRWGWIWIWGSPDSVTDDTDTQDTDVSCCCVCVRLPPDPPPRPPPVVPPDDNDDMHIGGDDDDDD

Radius of gyration: 16.42 Å; Cα contacts (8 Å, |Δi|>4): 282; chains: 1; bounding box: 41×41×44 Å